Protein AF-A0A4Z2DEA5-F1 (afdb_monomer)

Organism: Schistosoma japonicum (NCBI:txid6182)

Radius of gyration: 28.18 Å; Cα contacts (8 Å, |Δi|>4): 706; chains: 1; bounding box: 66×76×82 Å

Foldseek 3Di:
DEAWEDDFQFFIDDPVDTATFFAAPLVVVVVCVVCCVPQDDWDWDADPVCQQPAWTWIDRPQQQWIFTAHSQQNTTQKIKRQALANYWYDYPNHTCGDPVHFNFQVSCCVRVNDDDDWDADPDPQWIWDWAAQKIFIWHFDDPDDDPDDPDDDPVRGRIGGNMMMGAHGRDPVPGDGDPDRDLVNQPQAKAFPEKEFDDDPNHTAKIKTWIKHWDDCPDPVDRTDIDTDIDMDGFFAAPVNVCVGHNAAPDKAWPQDDPCLVVDDPVVNVPDDPFTWMWRHHQRQQWIFIADRPSRTTDDIDHHQLGPPDPCRSSHRHHQYKYWDQDDPPPPDDPPDPDDDDDDDDDDPPDPRQIWICGVPDGDRD

Mean predicted aligned error: 11.07 Å

Solvent-accessible surface area (backbone atoms only — not comparable to full-atom values): 21065 Å² total; per-residue (Å²): 101,53,68,32,35,53,40,64,51,41,36,40,37,45,99,90,51,69,52,44,51,20,38,44,53,54,59,53,52,54,50,49,65,75,34,50,91,78,56,56,69,79,46,78,47,72,42,93,90,40,52,70,82,41,54,34,31,43,32,30,73,65,37,20,36,35,40,33,18,39,42,80,81,38,19,26,27,36,40,35,33,68,33,56,90,30,29,30,37,24,47,95,89,41,74,47,26,40,101,88,37,72,39,22,44,51,49,49,37,69,73,75,42,89,68,65,76,79,38,80,40,98,49,93,78,33,31,31,43,56,44,69,9,34,37,36,35,25,33,73,58,82,82,74,89,71,97,69,75,99,71,87,76,69,77,47,70,44,22,32,49,48,32,38,38,35,26,33,43,67,46,82,90,61,47,39,61,53,89,60,73,44,77,88,72,40,82,89,42,59,34,50,74,36,31,42,45,42,67,54,97,94,39,78,62,38,38,38,40,36,33,37,35,53,49,78,72,85,44,96,91,50,85,52,55,77,48,75,52,77,39,72,51,43,78,60,38,39,58,66,55,49,37,72,62,73,44,81,57,76,41,78,46,68,50,86,69,64,82,68,58,81,74,52,60,72,77,66,65,75,72,59,77,96,63,47,39,33,32,39,32,30,35,58,42,8,36,36,40,31,27,39,54,85,81,41,19,30,73,44,80,45,78,35,69,44,46,87,91,46,93,60,40,72,65,34,35,57,36,51,39,32,37,72,43,86,68,78,83,75,92,74,74,85,75,80,79,78,90,78,85,90,81,94,76,91,77,86,84,86,70,84,82,72,74,38,30,44,29,82,87,50,69,52,84,126

Sequence (366 aa):
MLDVEVVPELGIRHKLWEFVLGMPIQQMIDILRKQDHTIKNVDFWYSDKEPFSMNLVLVLPGDGVKFHFDPFLQRLRIIEIFDLSSITLRYWSQYFNSPSILPTMQEVLRIFGSTKPLAPAESDGDYQLTYRGITFILRRFATAISGGSRESIDTKSDLLATRLFIYLGSNLTEAKVPVELPSACYLQNVFLERLEVNRLSNATTNLIFHLVAQDLNLNPTREPEIRRFTRFLTFGDSVQDVLSALGSPSRVFYKTEDKMKIHLPQSHRLVQPRKSDYFFNYFSLGLDILFDAQTHEVMKFVLHTNQPGEYTFNTYYRCLFEIPIPIVKSSKENTHVNVETDGTASVTDNSPNETKYLVTPFSKVS

Secondary structure (DSSP, 8-state):
--EEEEETTTEEE-SS-EEETT-BHHHHHHHHHHTTTTS---EEE--SSSTTTSPEEEEEGGGTEEEEEPTTT-BEEEEEE--GGG-EEEETTEEEEBTTB--BHHHHHHHH---SPPEEPSSTTEEEEEETTEEEEEEE---------SS---TTTSEEEEEEEEEBSSSSTT-B--SSPPGGGTTT--EEEEEEEEEETTEEEEEEEEEEEE-----TTSPPPEEEEEEEE-TT-BHHHHHHHH-S-SEEEE----TTGGGS-HHHHSSS-S---EEEEEGGGTEEEEE-TTT-BEEEEEE----TTSTTTTTS----EEEEE------------------------------EEEESS-EE--

Nearest PDB structures (foldseek):
  1d2h-assembly1_C  TM=7.395E-01  e=1.045E+00  Rattus norvegicus
  1nbh-assembly1_B  TM=7.462E-01  e=1.542E+00  Rattus norvegicus
  1d2g-assembly1_A  TM=7.553E-01  e=2.275E+00  Rattus norvegicus
  1kia-assembly1_D  TM=6.617E-01  e=1.723E+00  Rattus norvegicus
  6yfo-assembly1_AA  TM=2.015E-01  e=6.915E+00  Leviviridae sp.

pLDDT: mean 82.65, std 19.2, range [27.91, 98.38]

InterPro domains:
  IPR005373 Phagosome assembly factor 1 [PF03676] (16-336)
  IPR039156 PHAF1/Protein broad-minded [PTHR13465] (1-342)

Structure (mmCIF, N/CA/C/O backbone):
data_AF-A0A4Z2DEA5-F1
#
_entry.id   AF-A0A4Z2DEA5-F1
#
loop_
_atom_site.group_PDB
_atom_site.id
_atom_site.type_symbol
_atom_site.label_atom_id
_atom_site.label_alt_id
_atom_site.label_comp_id
_atom_site.label_asym_id
_atom_site.label_entity_id
_atom_site.label_seq_id
_atom_site.pdbx_PDB_ins_code
_atom_site.Cartn_x
_atom_site.Cartn_y
_atom_site.Cartn_z
_atom_site.occupancy
_atom_site.B_iso_or_equiv
_atom_site.auth_seq_id
_atom_site.auth_comp_id
_atom_site.auth_asym_id
_atom_site.auth_atom_id
_atom_site.pdbx_PDB_model_num
ATOM 1 N N . MET A 1 1 ? 13.258 -15.682 -12.998 1.00 81.81 1 MET A N 1
ATOM 2 C CA . MET A 1 1 ? 13.017 -14.737 -14.095 1.00 81.81 1 MET A CA 1
ATOM 3 C C . MET A 1 1 ? 11.534 -14.679 -14.374 1.00 81.81 1 MET A C 1
ATOM 5 O O . MET A 1 1 ? 10.984 -15.526 -15.075 1.00 81.81 1 MET A O 1
ATOM 9 N N . LEU A 1 2 ? 10.898 -13.689 -13.769 1.00 92.19 2 LEU A N 1
ATOM 10 C CA . LEU A 1 2 ? 9.519 -13.314 -14.036 1.00 92.19 2 LEU A CA 1
ATOM 11 C C . LEU A 1 2 ? 9.334 -12.827 -15.484 1.00 92.19 2 LEU A C 1
ATOM 13 O O . LEU A 1 2 ? 10.228 -12.205 -16.053 1.00 92.19 2 LEU A O 1
ATOM 17 N N . ASP A 1 3 ? 8.160 -13.097 -16.060 1.00 94.62 3 ASP A N 1
ATOM 18 C CA . ASP A 1 3 ? 7.699 -12.540 -17.342 1.00 94.62 3 ASP A CA 1
ATOM 19 C C . ASP A 1 3 ? 6.476 -11.662 -17.077 1.00 94.62 3 ASP A C 1
ATOM 21 O O . ASP A 1 3 ? 5.390 -12.168 -16.785 1.00 94.62 3 ASP A O 1
ATOM 25 N N . VAL A 1 4 ? 6.657 -10.342 -17.121 1.00 96.19 4 VAL A N 1
ATOM 26 C CA . VAL A 1 4 ? 5.620 -9.381 -16.733 1.00 96.19 4 VAL A CA 1
ATOM 27 C C . VAL A 1 4 ? 5.372 -8.333 -17.805 1.00 96.19 4 VAL A C 1
ATOM 29 O O . VAL A 1 4 ? 6.264 -7.884 -18.523 1.00 96.19 4 VAL A 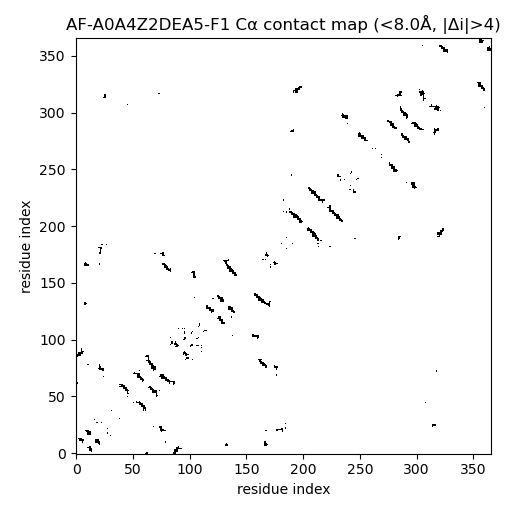O 1
ATOM 32 N N . GLU A 1 5 ? 4.121 -7.901 -17.885 1.00 97.00 5 GLU A N 1
ATOM 33 C CA . GLU A 1 5 ? 3.724 -6.739 -18.661 1.00 97.00 5 GLU A CA 1
ATOM 34 C C . GLU A 1 5 ? 3.839 -5.475 -17.842 1.00 97.00 5 GLU A C 1
ATOM 36 O O . GLU A 1 5 ? 3.294 -5.382 -16.745 1.00 97.00 5 GLU A O 1
ATOM 41 N N . VAL A 1 6 ? 4.520 -4.492 -18.408 1.00 96.94 6 VAL A N 1
ATOM 42 C CA . VAL A 1 6 ? 4.598 -3.151 -17.858 1.00 96.94 6 VAL A CA 1
ATOM 43 C C . VAL A 1 6 ? 3.410 -2.349 -18.366 1.00 96.94 6 VAL A C 1
ATOM 45 O O . VAL A 1 6 ? 3.171 -2.272 -19.570 1.00 96.94 6 VAL A O 1
ATOM 48 N N . VAL A 1 7 ? 2.686 -1.721 -17.445 1.00 96.00 7 VAL A N 1
ATOM 49 C CA . VAL A 1 7 ? 1.597 -0.794 -17.752 1.00 96.00 7 VAL A CA 1
ATOM 50 C C . VAL A 1 7 ? 1.947 0.558 -17.118 1.00 96.00 7 VAL A C 1
ATOM 52 O O . VAL A 1 7 ? 1.830 0.697 -15.897 1.00 96.00 7 VAL A O 1
ATOM 55 N N . PRO A 1 8 ? 2.415 1.548 -17.905 1.00 95.06 8 PRO A N 1
ATOM 56 C CA . PRO A 1 8 ? 2.744 2.882 -17.403 1.00 95.06 8 PRO A CA 1
ATOM 57 C C . PRO A 1 8 ? 1.583 3.500 -16.616 1.00 95.06 8 PRO A C 1
ATOM 59 O O . PRO A 1 8 ? 0.422 3.265 -16.943 1.00 95.06 8 PRO A O 1
ATOM 62 N N . GLU A 1 9 ? 1.900 4.263 -15.567 1.00 94.25 9 GLU A N 1
ATOM 63 C CA . GLU A 1 9 ? 0.943 4.830 -14.593 1.00 94.25 9 GLU A CA 1
ATOM 64 C C . GLU A 1 9 ? 0.119 3.822 -13.777 1.00 94.25 9 GLU A C 1
ATOM 66 O O . GLU A 1 9 ? -0.601 4.241 -12.871 1.00 94.25 9 GLU A O 1
ATOM 71 N N . LEU A 1 10 ? 0.245 2.515 -14.031 1.00 94.38 10 LEU A N 1
ATOM 72 C CA . LEU A 1 10 ? -0.552 1.500 -13.348 1.00 94.38 10 LEU A CA 1
ATOM 73 C C . LEU A 1 10 ? 0.283 0.481 -12.579 1.00 94.38 10 LEU A C 1
ATOM 75 O O . LEU A 1 10 ? -0.023 0.243 -11.420 1.00 94.38 10 LEU A O 1
ATOM 79 N N . GLY A 1 11 ? 1.310 -0.131 -13.172 1.00 95.88 11 GLY A N 1
ATOM 80 C CA . GLY A 1 11 ? 2.143 -1.127 -12.489 1.00 95.88 11 GLY A CA 1
ATOM 81 C C . GLY A 1 11 ? 2.639 -2.254 -13.394 1.00 95.88 11 GLY A C 1
ATOM 82 O O . GLY A 1 11 ? 2.898 -2.037 -14.579 1.00 95.88 11 GLY A O 1
ATOM 83 N N . ILE A 1 12 ? 2.782 -3.458 -12.831 1.00 96.56 12 ILE A N 1
ATOM 84 C CA . ILE A 1 12 ? 3.192 -4.664 -13.564 1.00 96.56 12 ILE A CA 1
ATOM 85 C C . ILE A 1 12 ? 2.153 -5.781 -13.453 1.00 96.56 12 ILE A C 1
ATOM 87 O O . ILE A 1 12 ? 1.552 -5.993 -12.400 1.00 96.56 12 ILE A O 1
ATOM 91 N N . ARG A 1 13 ? 1.956 -6.518 -14.546 1.00 95.56 13 ARG A N 1
ATOM 92 C CA . ARG A 1 13 ? 0.961 -7.588 -14.654 1.00 95.56 13 ARG A CA 1
ATOM 93 C C . ARG A 1 13 ? 1.593 -8.903 -15.071 1.00 95.56 13 ARG A C 1
ATOM 95 O O . ARG A 1 13 ? 2.244 -8.999 -16.109 1.00 95.56 13 ARG A O 1
ATOM 102 N N . HIS A 1 14 ? 1.332 -9.936 -14.290 1.00 93.25 14 HIS A N 1
ATOM 103 C CA . HIS A 1 14 ? 1.574 -11.326 -14.638 1.00 93.25 14 HIS A CA 1
ATOM 104 C C . HIS A 1 14 ? 0.242 -12.000 -15.016 1.00 93.25 14 HIS A C 1
ATOM 106 O O . HIS A 1 14 ? -0.838 -11.453 -14.806 1.00 93.25 14 HIS A O 1
ATOM 112 N N . LYS A 1 15 ? 0.289 -13.219 -15.565 1.00 88.88 15 LYS A N 1
ATOM 113 C CA . LYS A 1 15 ? -0.923 -13.974 -15.942 1.00 88.88 15 LYS A CA 1
ATOM 114 C C . LYS A 1 15 ? -1.827 -14.318 -14.751 1.00 88.88 15 LYS A C 1
ATOM 116 O O . LYS A 1 15 ? -3.018 -14.526 -14.939 1.00 88.88 15 LYS A O 1
ATOM 121 N N . LEU A 1 16 ? -1.248 -14.432 -13.554 1.00 90.56 16 LEU A N 1
ATOM 122 C CA . LEU A 1 16 ? -1.932 -14.902 -12.339 1.00 90.56 16 LEU A CA 1
ATOM 123 C C . LEU A 1 16 ? -2.159 -13.806 -11.294 1.00 90.56 16 LEU A C 1
ATOM 125 O O . LEU A 1 16 ? -2.959 -13.987 -10.382 1.00 90.56 16 LEU A O 1
ATOM 129 N N . TRP A 1 17 ? -1.421 -12.706 -11.385 1.00 93.31 17 TRP A N 1
ATOM 130 C CA . TRP A 1 17 ? -1.405 -11.652 -10.379 1.00 93.31 17 TRP A CA 1
ATOM 131 C C . TRP A 1 17 ? -0.971 -10.337 -11.014 1.00 93.31 17 TRP A C 1
ATOM 133 O O . TRP A 1 17 ? -0.338 -10.317 -12.068 1.00 93.31 17 TRP A O 1
ATOM 143 N N . GLU A 1 18 ? -1.269 -9.232 -10.350 1.00 95.00 18 GLU A N 1
ATOM 144 C CA . GLU A 1 18 ? -0.771 -7.915 -10.724 1.00 95.00 18 GLU A CA 1
ATOM 145 C C . GLU A 1 18 ? -0.275 -7.171 -9.490 1.00 95.00 18 GLU A C 1
ATOM 147 O O . GLU A 1 18 ? -0.772 -7.376 -8.384 1.00 95.00 18 GLU A O 1
ATOM 152 N N . PHE A 1 19 ? 0.711 -6.306 -9.692 1.00 96.81 19 PHE A N 1
ATOM 153 C CA . PHE A 1 19 ? 1.179 -5.358 -8.696 1.00 96.81 19 PHE A CA 1
ATOM 154 C C . PHE A 1 19 ? 0.961 -3.960 -9.244 1.00 96.81 19 PHE A C 1
ATOM 156 O O . PHE A 1 19 ? 1.662 -3.520 -10.158 1.00 96.81 19 PHE A O 1
ATOM 163 N N . VAL A 1 20 ? -0.040 -3.283 -8.691 1.00 97.00 20 VAL A N 1
ATOM 164 C CA . VAL A 1 20 ? -0.478 -1.966 -9.148 1.00 97.00 20 VAL A CA 1
ATOM 165 C C . VAL A 1 20 ? -0.073 -0.878 -8.164 1.00 97.00 20 VAL A C 1
ATOM 167 O O . VAL A 1 20 ? -0.041 -1.084 -6.950 1.00 97.00 20 VAL A O 1
ATOM 170 N N . LEU A 1 21 ? 0.244 0.300 -8.686 1.00 97.44 21 LEU A N 1
ATOM 171 C CA . LEU A 1 21 ? 0.489 1.499 -7.901 1.00 97.44 21 LEU A CA 1
ATOM 172 C C . LEU A 1 21 ? -0.728 1.779 -7.015 1.00 97.44 21 LEU A C 1
ATOM 174 O O . LEU A 1 21 ? -1.870 1.588 -7.422 1.00 97.44 21 LEU A O 1
ATOM 178 N N . GLY A 1 22 ? -0.484 2.208 -5.781 1.00 96.56 22 GLY A N 1
ATOM 179 C CA . GLY A 1 22 ? -1.513 2.382 -4.758 1.00 96.56 22 GLY A CA 1
ATOM 180 C C . GLY A 1 22 ? -1.874 1.101 -3.998 1.00 96.56 22 GLY A C 1
ATOM 181 O O . GLY A 1 22 ? -2.549 1.200 -2.973 1.00 96.56 22 GLY A O 1
ATOM 182 N N . MET A 1 23 ? -1.407 -0.080 -4.429 1.00 96.62 23 MET A N 1
ATOM 183 C CA . MET A 1 23 ? -1.649 -1.335 -3.711 1.00 96.62 23 MET A CA 1
ATOM 184 C C . MET A 1 23 ? -1.067 -1.273 -2.287 1.00 96.62 23 MET A C 1
ATOM 186 O O . MET A 1 23 ? 0.102 -0.909 -2.123 1.00 96.62 23 MET A O 1
ATOM 190 N N . PRO A 1 24 ? -1.834 -1.645 -1.249 1.00 95.81 24 PRO A N 1
ATOM 191 C CA . PRO A 1 24 ? -1.331 -1.745 0.116 1.00 95.81 24 PRO A CA 1
ATOM 192 C C . PRO A 1 24 ? -0.262 -2.833 0.245 1.00 95.81 24 PRO A C 1
ATOM 194 O O . PRO A 1 24 ? -0.410 -3.921 -0.318 1.00 95.81 24 PRO A O 1
ATOM 197 N N . ILE A 1 25 ? 0.776 -2.579 1.048 1.00 95.62 25 ILE A N 1
ATOM 198 C CA . ILE A 1 25 ? 1.875 -3.537 1.260 1.00 95.62 25 ILE A CA 1
ATOM 199 C C . ILE A 1 25 ? 1.380 -4.911 1.722 1.00 95.62 25 ILE A C 1
ATOM 201 O O . ILE A 1 25 ? 1.892 -5.935 1.272 1.00 95.62 25 ILE A O 1
ATOM 205 N N . GLN A 1 26 ? 0.324 -4.937 2.539 1.00 93.88 26 GLN A N 1
ATOM 206 C CA . GLN A 1 26 ? -0.256 -6.176 3.041 1.00 93.88 26 GLN A CA 1
ATOM 207 C C . GLN A 1 26 ? -0.775 -7.079 1.927 1.00 93.88 26 GLN A C 1
ATOM 209 O O . GLN A 1 26 ? -0.475 -8.272 1.911 1.00 93.88 26 GLN A O 1
ATOM 214 N N . GLN A 1 27 ? -1.467 -6.508 0.939 1.00 94.81 27 GLN A N 1
ATOM 215 C CA . GLN A 1 27 ? -1.971 -7.287 -0.191 1.00 94.81 27 GLN A CA 1
ATOM 216 C C . GLN A 1 27 ? -0.838 -7.802 -1.068 1.00 94.81 27 GLN A C 1
ATOM 218 O O . GLN A 1 27 ? -0.880 -8.954 -1.495 1.00 94.81 27 GLN A O 1
ATOM 223 N N . MET A 1 28 ? 0.193 -6.982 -1.300 1.00 95.75 28 MET A N 1
ATOM 224 C CA . MET A 1 28 ? 1.365 -7.433 -2.045 1.00 95.75 28 MET A CA 1
ATOM 225 C C . MET A 1 28 ? 2.032 -8.612 -1.334 1.00 95.75 28 MET A C 1
ATOM 227 O O . MET A 1 28 ? 2.304 -9.622 -1.976 1.00 95.75 28 MET A O 1
ATOM 231 N N . ILE A 1 29 ? 2.250 -8.531 -0.017 1.00 95.12 29 ILE A N 1
ATOM 232 C CA . ILE A 1 29 ? 2.852 -9.632 0.746 1.00 95.12 29 ILE A CA 1
ATOM 233 C C . ILE A 1 29 ? 1.972 -10.887 0.687 1.00 95.12 29 ILE A C 1
ATOM 235 O O . ILE A 1 29 ? 2.497 -11.988 0.535 1.00 95.12 29 ILE A O 1
ATOM 239 N N . ASP A 1 30 ? 0.649 -10.751 0.752 1.00 93.56 30 ASP A N 1
ATOM 240 C CA . ASP A 1 30 ? -0.258 -11.896 0.635 1.00 93.56 30 ASP A CA 1
ATOM 241 C C . ASP A 1 30 ? -0.232 -12.536 -0.761 1.00 93.56 30 ASP A C 1
ATOM 243 O O . ASP A 1 30 ? -0.302 -13.762 -0.873 1.00 93.56 30 ASP A O 1
ATOM 247 N N . ILE A 1 31 ? -0.079 -11.743 -1.826 1.00 94.56 31 ILE A N 1
ATOM 248 C CA . ILE A 1 31 ? 0.154 -12.261 -3.182 1.00 94.56 31 ILE A CA 1
ATOM 249 C C . ILE A 1 31 ? 1.508 -12.976 -3.246 1.00 94.56 31 ILE A C 1
ATOM 251 O O . ILE A 1 31 ? 1.565 -14.107 -3.721 1.00 94.56 31 ILE A O 1
ATOM 255 N N . LEU A 1 32 ? 2.580 -12.371 -2.724 1.00 94.56 32 LEU A N 1
ATOM 256 C CA . LEU A 1 32 ? 3.920 -12.970 -2.708 1.00 94.56 32 LEU A CA 1
ATOM 257 C C . LEU A 1 32 ? 3.931 -14.311 -1.958 1.00 94.56 32 LEU A C 1
ATOM 259 O O . LEU A 1 32 ? 4.474 -15.286 -2.466 1.00 94.56 32 LEU A O 1
ATOM 263 N N . ARG A 1 33 ? 3.254 -14.399 -0.803 1.00 93.69 33 ARG A N 1
ATOM 264 C CA . ARG A 1 33 ? 3.089 -15.649 -0.036 1.00 93.69 33 ARG A CA 1
ATOM 265 C C . ARG A 1 33 ? 2.378 -16.740 -0.833 1.00 93.69 33 ARG A C 1
ATOM 267 O O . ARG A 1 33 ? 2.740 -17.902 -0.722 1.00 93.69 33 ARG A O 1
ATOM 274 N N . LYS A 1 34 ? 1.374 -16.379 -1.636 1.00 93.56 34 LYS A N 1
ATOM 275 C CA . LYS A 1 34 ? 0.655 -17.324 -2.510 1.00 93.56 34 LYS A CA 1
ATOM 276 C C . LYS A 1 34 ? 1.465 -17.746 -3.737 1.00 93.56 34 LYS A C 1
ATOM 278 O O . LYS A 1 34 ? 1.019 -18.630 -4.461 1.00 93.56 34 LYS A O 1
ATOM 283 N N . GLN A 1 35 ? 2.575 -17.073 -4.035 1.00 92.19 35 GLN A N 1
ATOM 284 C CA . GLN A 1 35 ? 3.417 -17.306 -5.214 1.00 92.19 35 GLN A CA 1
ATOM 285 C C . GLN A 1 35 ? 4.841 -17.735 -4.822 1.00 92.19 35 GLN A C 1
ATOM 287 O O . GLN A 1 35 ? 5.769 -17.586 -5.617 1.00 92.19 35 GLN A O 1
ATOM 292 N N . ASP A 1 36 ? 5.012 -18.297 -3.624 1.00 89.31 36 ASP A N 1
ATOM 293 C CA . ASP A 1 36 ? 6.286 -18.741 -3.039 1.00 89.31 36 ASP A CA 1
ATOM 294 C C . ASP A 1 36 ? 7.041 -19.786 -3.889 1.00 89.31 36 ASP A C 1
ATOM 296 O O . ASP A 1 36 ? 8.266 -19.906 -3.825 1.00 89.31 36 ASP A O 1
ATOM 300 N N . HIS A 1 37 ? 6.328 -20.533 -4.734 1.00 87.38 37 HIS A N 1
ATOM 301 C CA . HIS A 1 37 ? 6.925 -21.470 -5.686 1.00 87.38 37 HIS A CA 1
ATOM 302 C C . HIS A 1 37 ? 7.693 -20.761 -6.814 1.00 87.38 37 HIS A C 1
ATOM 304 O O . HIS A 1 37 ? 8.707 -21.279 -7.293 1.00 87.38 37 HIS A O 1
ATOM 310 N N . THR A 1 38 ? 7.203 -19.595 -7.249 1.00 87.69 38 THR A N 1
ATOM 311 C CA . THR A 1 38 ? 7.731 -18.832 -8.390 1.00 87.69 38 THR A CA 1
ATOM 312 C C . THR A 1 38 ? 8.659 -17.715 -7.935 1.00 87.69 38 THR A C 1
ATOM 314 O O . THR A 1 38 ? 9.746 -17.570 -8.489 1.00 87.69 38 THR A O 1
ATOM 317 N N . ILE A 1 39 ? 8.246 -16.948 -6.925 1.00 89.19 39 ILE A N 1
ATOM 318 C CA . ILE A 1 39 ? 8.989 -15.806 -6.397 1.00 89.19 39 ILE A CA 1
ATOM 319 C C . ILE A 1 39 ? 9.725 -16.261 -5.141 1.00 89.19 39 ILE A C 1
ATOM 321 O O . ILE A 1 39 ? 9.110 -16.607 -4.134 1.00 89.19 39 ILE A O 1
ATOM 325 N N . LYS A 1 40 ? 11.056 -16.265 -5.211 1.00 87.94 40 LYS A N 1
ATOM 326 C CA . LYS A 1 40 ? 11.935 -16.703 -4.121 1.00 87.94 40 LYS A CA 1
ATOM 327 C C . LYS A 1 40 ? 12.811 -15.553 -3.655 1.00 87.94 40 LYS A C 1
ATOM 329 O O . LYS A 1 40 ? 13.133 -14.676 -4.448 1.00 87.94 40 LYS A O 1
ATOM 334 N N . ASN A 1 41 ? 13.252 -15.634 -2.399 1.00 90.31 41 ASN A N 1
ATOM 335 C CA . ASN A 1 41 ? 14.115 -14.647 -1.747 1.00 90.31 41 ASN A CA 1
ATOM 336 C C . ASN A 1 41 ? 13.488 -13.247 -1.788 1.00 90.31 41 ASN A C 1
ATOM 338 O O . ASN A 1 41 ? 13.796 -12.443 -2.656 1.00 90.31 41 ASN A O 1
ATOM 342 N N . VAL A 1 42 ? 12.571 -12.977 -0.862 1.00 95.00 42 VAL A N 1
ATOM 343 C CA . VAL A 1 42 ? 11.959 -11.654 -0.716 1.00 95.00 42 VAL A CA 1
ATOM 344 C C . VAL A 1 42 ? 12.633 -10.950 0.451 1.00 95.00 42 VAL A C 1
ATOM 346 O O . VAL A 1 42 ? 12.523 -11.420 1.584 1.00 95.00 42 VAL A O 1
ATOM 349 N N . ASP A 1 43 ? 13.281 -9.822 0.181 1.00 95.94 43 ASP A N 1
ATOM 350 C CA . ASP A 1 43 ? 13.830 -8.969 1.232 1.00 95.94 43 ASP A CA 1
ATOM 351 C C . ASP A 1 43 ? 12.874 -7.812 1.519 1.00 95.94 43 ASP A C 1
ATOM 353 O O . ASP A 1 43 ? 12.189 -7.299 0.630 1.00 95.94 43 ASP A O 1
ATOM 357 N N . PHE A 1 44 ? 12.849 -7.369 2.772 1.00 95.75 44 PHE A N 1
ATOM 358 C CA . PHE A 1 44 ? 12.098 -6.195 3.191 1.00 95.75 44 PHE A CA 1
ATOM 359 C C . PHE A 1 44 ? 13.033 -5.216 3.893 1.00 95.75 44 PHE A C 1
ATOM 361 O O . PHE A 1 44 ? 13.627 -5.541 4.920 1.00 95.75 44 PHE A O 1
ATOM 368 N N . TRP A 1 45 ? 13.185 -4.027 3.319 1.00 95.44 45 TRP A N 1
ATOM 369 C CA . TRP A 1 45 ? 14.054 -2.975 3.830 1.00 95.44 45 TRP A CA 1
ATOM 370 C C . TRP A 1 45 ? 13.215 -1.835 4.398 1.00 95.44 45 TRP A C 1
ATOM 372 O O . TRP A 1 45 ? 12.289 -1.337 3.755 1.00 95.44 45 TRP A O 1
ATOM 382 N N . TYR A 1 46 ? 13.570 -1.403 5.601 1.00 94.06 46 TYR A N 1
ATOM 383 C CA . TYR A 1 46 ? 12.976 -0.260 6.281 1.00 94.06 46 TYR A CA 1
ATOM 384 C C . TYR A 1 46 ? 14.028 0.394 7.188 1.00 94.06 46 TYR A C 1
ATOM 386 O O . TYR A 1 46 ? 15.056 -0.212 7.493 1.00 94.06 46 TYR A O 1
ATOM 394 N N . SER A 1 47 ? 13.802 1.648 7.586 1.00 91.69 47 SER A N 1
ATOM 395 C CA . SER A 1 47 ? 14.708 2.383 8.474 1.00 91.69 47 SER A CA 1
ATOM 396 C C . SER A 1 47 ? 14.117 2.480 9.876 1.00 91.69 47 SER A C 1
ATOM 398 O O . SER A 1 47 ? 13.112 3.158 10.065 1.00 91.69 47 SER A O 1
ATOM 400 N N . ASP A 1 48 ? 14.773 1.877 10.870 1.00 87.19 48 ASP A N 1
ATOM 401 C CA . ASP A 1 48 ? 14.412 2.060 12.287 1.00 87.19 48 ASP A CA 1
ATOM 402 C C . ASP A 1 48 ? 14.655 3.501 12.768 1.00 87.19 48 ASP A C 1
ATOM 404 O O . ASP A 1 48 ? 14.001 3.982 13.691 1.00 87.19 48 ASP A O 1
ATOM 408 N N . LYS A 1 49 ? 15.619 4.200 12.153 1.00 88.56 49 LYS A N 1
ATOM 409 C CA . LYS A 1 49 ? 16.005 5.568 12.536 1.00 88.56 49 LYS A CA 1
ATOM 410 C C . LYS A 1 49 ? 15.075 6.622 11.945 1.00 88.56 49 LYS A C 1
ATOM 412 O O . LYS A 1 49 ? 14.803 7.628 12.589 1.00 88.56 49 LYS A O 1
ATOM 417 N N . GLU A 1 50 ? 14.607 6.391 10.722 1.00 86.12 50 GLU A N 1
ATOM 418 C CA . GLU A 1 50 ? 13.784 7.332 9.956 1.00 86.12 50 GLU A CA 1
ATOM 419 C C . GLU A 1 50 ? 12.577 6.624 9.309 1.00 86.12 50 GLU A C 1
ATOM 421 O O . GLU A 1 50 ? 12.443 6.621 8.081 1.00 86.12 50 GLU A O 1
ATOM 426 N N . PRO A 1 51 ? 11.679 6.023 10.114 1.00 82.75 51 PRO A N 1
ATOM 427 C CA . PRO A 1 51 ? 10.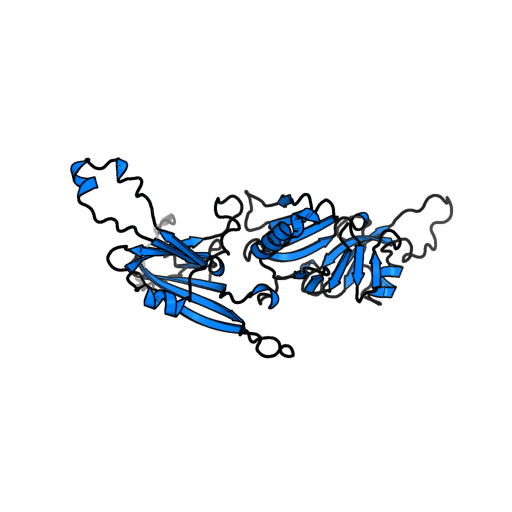610 5.142 9.626 1.00 82.75 51 PRO A CA 1
ATOM 428 C C . PRO A 1 51 ? 9.554 5.850 8.768 1.00 82.75 51 PRO A C 1
ATOM 430 O O . PRO A 1 51 ? 8.823 5.196 8.030 1.00 82.75 51 PRO A O 1
ATOM 433 N N . PHE A 1 52 ? 9.466 7.182 8.858 1.00 82.12 52 PHE A N 1
ATOM 434 C CA . PHE A 1 52 ? 8.484 7.995 8.130 1.00 82.12 52 PHE A CA 1
ATOM 435 C C . PHE A 1 52 ? 9.084 8.846 7.009 1.00 82.12 52 PHE A C 1
ATOM 437 O O . PHE A 1 52 ? 8.332 9.375 6.195 1.00 82.12 52 PHE A O 1
ATOM 444 N N . SER A 1 53 ? 10.411 8.977 6.961 1.00 86.56 53 SER A N 1
ATOM 445 C CA . SER A 1 53 ? 11.107 9.725 5.907 1.00 86.56 53 SER A CA 1
ATOM 446 C C . SER A 1 53 ? 11.561 8.802 4.780 1.00 86.56 53 SER A C 1
ATOM 448 O O . SER A 1 53 ? 11.564 9.195 3.615 1.00 86.56 53 SER A O 1
ATOM 450 N N . MET A 1 54 ? 11.941 7.569 5.124 1.00 88.62 54 MET A N 1
ATOM 451 C CA . MET A 1 54 ? 12.459 6.587 4.178 1.00 88.62 54 MET A CA 1
ATOM 452 C C . MET A 1 54 ? 11.349 5.642 3.729 1.00 88.62 54 MET A C 1
ATOM 454 O O . MET A 1 54 ? 10.604 5.125 4.556 1.00 88.62 54 MET A O 1
ATOM 458 N N . ASN A 1 55 ? 11.264 5.386 2.422 1.00 92.69 55 ASN A N 1
ATOM 459 C CA . ASN A 1 55 ? 10.306 4.431 1.864 1.00 92.69 55 ASN A CA 1
ATOM 460 C C . ASN A 1 55 ? 10.495 3.032 2.468 1.00 92.69 55 ASN A C 1
ATOM 462 O O . ASN A 1 55 ? 11.618 2.606 2.744 1.00 92.69 55 ASN A O 1
ATOM 466 N N . LEU A 1 56 ? 9.395 2.288 2.580 1.00 95.50 56 LEU A N 1
ATOM 467 C CA . LEU A 1 56 ? 9.456 0.851 2.838 1.00 95.50 56 LEU A CA 1
ATOM 468 C C . LEU A 1 56 ? 9.705 0.152 1.502 1.00 95.50 56 LEU A C 1
ATOM 470 O O . LEU A 1 56 ? 9.007 0.442 0.530 1.00 95.50 56 LEU A O 1
ATOM 474 N N . VAL A 1 57 ? 10.680 -0.749 1.420 1.00 97.62 57 VAL A N 1
ATOM 475 C CA . VAL A 1 57 ? 11.064 -1.361 0.140 1.00 97.62 57 VAL A CA 1
ATOM 476 C C . VAL A 1 57 ? 10.960 -2.876 0.224 1.00 97.62 57 VAL A C 1
ATOM 478 O O . VAL A 1 57 ? 11.647 -3.504 1.023 1.00 97.62 57 VAL A O 1
ATOM 481 N N . LEU A 1 58 ? 10.121 -3.472 -0.623 1.00 97.44 58 LEU A N 1
ATOM 482 C CA . LEU A 1 58 ? 10.147 -4.914 -0.882 1.00 97.44 58 LEU A CA 1
ATOM 483 C C . LEU A 1 58 ? 11.060 -5.181 -2.075 1.00 97.44 58 LEU A C 1
ATOM 485 O O . LEU A 1 58 ? 10.890 -4.574 -3.131 1.00 97.44 58 LEU A O 1
ATOM 489 N N . VAL A 1 59 ? 12.023 -6.082 -1.917 1.00 97.69 59 VAL A N 1
ATOM 490 C CA . VAL A 1 59 ? 13.011 -6.408 -2.947 1.00 97.69 59 VAL A CA 1
ATOM 491 C C . VAL A 1 59 ? 12.853 -7.863 -3.349 1.00 97.69 59 VAL A C 1
ATOM 493 O O . VAL A 1 59 ? 12.758 -8.743 -2.498 1.00 97.69 59 VAL A O 1
ATOM 496 N N . LEU A 1 60 ? 12.853 -8.101 -4.657 1.00 96.50 60 LEU A N 1
ATOM 497 C CA . LEU A 1 60 ? 12.932 -9.414 -5.285 1.00 96.50 60 LEU A CA 1
ATOM 498 C C . LEU A 1 60 ? 14.295 -9.517 -5.986 1.00 96.50 60 LEU A C 1
ATOM 500 O O . LEU A 1 60 ? 14.384 -9.231 -7.184 1.00 96.50 60 LEU A O 1
ATOM 504 N N . PRO A 1 61 ? 15.385 -9.877 -5.278 1.00 94.56 61 PRO A N 1
ATOM 505 C CA . PRO A 1 61 ? 16.725 -9.875 -5.850 1.00 94.56 61 PRO A CA 1
ATOM 506 C C . PRO A 1 61 ? 16.866 -10.847 -7.019 1.00 94.56 61 PRO A C 1
ATOM 508 O O . PRO A 1 61 ? 17.552 -10.537 -7.985 1.00 94.56 61 PRO A O 1
ATOM 511 N N . GLY A 1 62 ? 16.179 -11.994 -6.960 1.00 93.12 62 GLY A N 1
ATOM 512 C CA . GLY A 1 62 ? 16.214 -13.013 -8.014 1.00 93.12 62 GLY A CA 1
ATOM 513 C C . GLY A 1 62 ? 15.535 -12.606 -9.324 1.00 93.12 62 GLY A C 1
ATOM 514 O O . GLY A 1 62 ? 15.760 -13.257 -10.341 1.00 93.12 62 GLY A O 1
ATOM 515 N N . ASP A 1 63 ? 14.726 -11.544 -9.302 1.00 94.38 63 ASP A N 1
ATOM 516 C CA . ASP A 1 63 ? 14.036 -11.016 -10.479 1.00 94.38 63 ASP A CA 1
ATOM 517 C C . ASP A 1 63 ? 14.392 -9.545 -10.754 1.00 94.38 63 ASP A C 1
ATOM 519 O O . ASP A 1 63 ? 13.807 -8.923 -11.631 1.00 94.38 63 ASP A O 1
ATOM 523 N N . GLY A 1 64 ? 15.344 -8.960 -10.020 1.00 95.44 64 GLY A N 1
ATOM 524 C CA . GLY A 1 64 ? 15.814 -7.600 -10.284 1.00 95.44 64 GLY A CA 1
ATOM 525 C C . GLY A 1 64 ? 14.787 -6.490 -10.023 1.00 95.44 64 GLY A C 1
ATOM 526 O O . GLY A 1 64 ? 14.898 -5.423 -10.630 1.00 95.44 64 GLY A O 1
ATOM 527 N N . VAL A 1 65 ? 13.792 -6.706 -9.148 1.00 97.19 65 VAL A N 1
ATOM 528 C CA . VAL A 1 65 ? 12.695 -5.745 -8.890 1.00 97.19 65 VAL A CA 1
ATOM 529 C C . VAL A 1 65 ? 12.686 -5.244 -7.446 1.00 97.19 65 VAL A C 1
ATOM 531 O O . VAL A 1 65 ? 12.929 -5.992 -6.502 1.00 97.19 65 VAL A O 1
ATOM 534 N N . LYS A 1 66 ? 12.360 -3.966 -7.269 1.00 98.00 66 LYS A N 1
ATOM 535 C CA . LYS A 1 66 ? 12.088 -3.284 -6.006 1.00 98.00 66 LYS A CA 1
ATOM 536 C C . LYS A 1 66 ? 10.732 -2.597 -6.070 1.00 98.00 66 LYS A C 1
ATOM 538 O O . LYS A 1 66 ? 10.392 -1.934 -7.047 1.00 98.00 66 LYS A O 1
ATOM 543 N N . PHE A 1 67 ? 9.986 -2.701 -4.987 1.00 98.31 67 PHE A N 1
ATOM 544 C CA . PHE A 1 67 ? 8.702 -2.048 -4.795 1.00 98.31 67 PHE A CA 1
ATOM 545 C C . PHE A 1 67 ? 8.843 -1.053 -3.655 1.00 98.31 67 PHE A C 1
ATOM 547 O O . PHE A 1 67 ? 9.035 -1.442 -2.505 1.00 98.31 67 PHE A O 1
ATOM 554 N N . HIS A 1 68 ? 8.772 0.232 -3.983 1.00 97.69 68 HIS A N 1
ATOM 555 C CA . HIS A 1 68 ? 8.885 1.324 -3.026 1.00 97.69 68 HIS A CA 1
ATOM 556 C C . HIS A 1 68 ? 7.496 1.732 -2.563 1.00 97.69 68 HIS A C 1
ATOM 558 O O . HIS A 1 68 ? 6.682 2.213 -3.355 1.00 97.69 68 HIS A O 1
ATOM 564 N N . PHE A 1 69 ? 7.239 1.567 -1.278 1.00 97.31 69 PHE A N 1
ATOM 565 C CA . PHE A 1 69 ? 6.009 1.964 -0.619 1.00 97.31 69 PHE A CA 1
ATOM 566 C C . PHE A 1 69 ? 6.205 3.287 0.097 1.00 97.31 69 PHE A C 1
ATOM 568 O O . PHE A 1 69 ? 7.236 3.530 0.730 1.00 97.31 69 PHE A O 1
ATOM 575 N N . ASP A 1 70 ? 5.175 4.119 0.027 1.00 94.81 70 ASP A N 1
ATOM 576 C CA . ASP A 1 70 ? 5.107 5.320 0.840 1.00 94.81 70 ASP A CA 1
ATOM 577 C C . ASP A 1 70 ? 5.108 4.944 2.332 1.00 94.81 70 ASP A C 1
ATOM 579 O O . ASP A 1 70 ? 4.327 4.079 2.738 1.00 94.81 70 ASP A O 1
ATOM 583 N N . PRO A 1 71 ? 5.966 5.551 3.164 1.00 91.12 71 PRO A N 1
ATOM 584 C CA . PRO A 1 71 ? 6.105 5.145 4.560 1.00 91.12 71 PRO A CA 1
ATOM 585 C C . PRO A 1 71 ? 4.896 5.513 5.427 1.00 91.12 71 PRO A C 1
ATOM 587 O O . PRO A 1 71 ? 4.644 4.885 6.461 1.00 91.12 71 PRO A O 1
ATOM 590 N N . PHE A 1 72 ? 4.124 6.521 5.016 1.00 88.19 72 PHE A N 1
ATOM 591 C CA . PHE A 1 72 ? 2.945 6.962 5.743 1.00 88.19 72 PHE A CA 1
ATOM 592 C C . PHE A 1 72 ? 1.720 6.130 5.354 1.00 88.19 72 PHE A C 1
ATOM 594 O O . PHE A 1 72 ? 1.142 5.464 6.209 1.00 88.19 72 PHE A O 1
ATOM 601 N N . LEU A 1 73 ? 1.362 6.112 4.069 1.00 91.81 73 LEU A N 1
ATOM 602 C CA . LEU A 1 73 ? 0.193 5.407 3.538 1.00 91.81 73 LEU A CA 1
ATOM 603 C C . LEU A 1 73 ? 0.408 3.896 3.403 1.00 91.81 73 LEU A C 1
ATOM 605 O O . LEU A 1 73 ? -0.569 3.160 3.288 1.00 91.81 73 LEU A O 1
ATOM 609 N N . GLN A 1 74 ? 1.662 3.430 3.386 1.00 94.38 74 GLN A N 1
ATOM 610 C CA . GLN A 1 74 ? 2.039 2.024 3.180 1.00 94.38 74 GLN A CA 1
ATOM 611 C C . GLN A 1 74 ? 1.458 1.430 1.892 1.00 94.38 74 GLN A C 1
ATOM 613 O O . GLN A 1 74 ? 1.077 0.258 1.818 1.00 94.38 74 GLN A O 1
ATOM 618 N N . ARG A 1 75 ? 1.399 2.270 0.856 1.00 95.94 75 ARG A N 1
ATOM 619 C CA . ARG A 1 75 ? 0.899 1.946 -0.481 1.00 95.94 75 ARG A CA 1
ATOM 620 C C . ARG A 1 75 ? 2.014 2.060 -1.506 1.00 95.94 75 ARG A C 1
ATOM 622 O O . ARG A 1 75 ? 2.901 2.905 -1.372 1.00 95.94 75 ARG A O 1
ATOM 629 N N . LEU A 1 76 ? 1.957 1.208 -2.525 1.00 97.94 76 LEU A N 1
ATOM 630 C CA . LEU A 1 76 ? 2.963 1.143 -3.576 1.00 97.94 76 LEU A CA 1
ATOM 631 C C . LEU A 1 76 ? 3.041 2.480 -4.317 1.00 97.94 76 LEU A C 1
ATOM 633 O O . LEU A 1 76 ? 2.055 2.939 -4.890 1.00 97.94 76 LEU A O 1
ATOM 637 N N . ARG A 1 77 ? 4.217 3.102 -4.308 1.00 97.00 77 ARG A N 1
ATOM 638 C CA . ARG A 1 77 ? 4.469 4.409 -4.921 1.00 97.00 77 ARG A CA 1
ATOM 639 C C . ARG A 1 77 ? 5.272 4.285 -6.212 1.00 97.00 77 ARG A C 1
ATOM 641 O O . ARG A 1 77 ? 4.960 4.966 -7.184 1.00 97.00 77 ARG A O 1
ATOM 648 N N . ILE A 1 78 ? 6.311 3.450 -6.211 1.00 97.88 78 ILE A N 1
ATOM 649 C CA . ILE A 1 78 ? 7.228 3.284 -7.348 1.00 97.88 78 ILE A CA 1
ATOM 650 C C . ILE A 1 78 ? 7.591 1.809 -7.488 1.00 97.88 78 ILE A C 1
ATOM 652 O O . ILE A 1 78 ? 7.881 1.137 -6.499 1.00 97.88 78 ILE A O 1
ATOM 656 N N . ILE A 1 79 ? 7.622 1.319 -8.723 1.00 98.38 79 ILE A N 1
ATOM 657 C CA . ILE A 1 79 ? 8.220 0.029 -9.071 1.00 98.38 79 ILE A CA 1
ATOM 658 C C . ILE A 1 79 ? 9.539 0.324 -9.773 1.00 98.38 79 ILE A C 1
ATOM 660 O O . ILE A 1 79 ? 9.555 0.997 -10.800 1.00 98.38 79 ILE A O 1
ATOM 664 N N . GLU A 1 80 ? 10.639 -0.150 -9.210 1.00 97.88 80 GLU A N 1
ATOM 665 C CA . GLU A 1 80 ? 11.979 -0.030 -9.774 1.00 97.88 80 GLU A CA 1
ATOM 666 C C . GLU A 1 80 ? 12.445 -1.412 -10.223 1.00 97.88 80 GLU A C 1
ATOM 668 O O . GLU A 1 80 ? 12.540 -2.338 -9.428 1.00 97.88 80 GLU A O 1
ATOM 673 N N . ILE A 1 81 ? 12.793 -1.550 -11.492 1.00 97.81 81 ILE A N 1
ATOM 674 C CA . ILE A 1 81 ? 13.540 -2.693 -12.004 1.00 97.81 81 ILE A CA 1
ATOM 675 C C . ILE A 1 81 ? 14.995 -2.244 -12.061 1.00 97.81 81 ILE A C 1
ATOM 677 O O . ILE A 1 81 ? 15.353 -1.374 -12.858 1.00 97.81 81 ILE A O 1
ATOM 681 N N . PHE A 1 82 ? 15.812 -2.790 -11.165 1.00 95.94 82 PHE A N 1
ATOM 682 C CA . PHE A 1 82 ? 17.214 -2.408 -11.003 1.00 95.94 82 PHE A CA 1
ATOM 683 C C . PHE A 1 82 ? 18.175 -3.332 -11.758 1.00 95.94 82 PHE A C 1
ATOM 685 O O . PHE A 1 82 ? 19.341 -2.977 -11.919 1.00 95.94 82 PHE A O 1
ATOM 692 N N . ASP A 1 83 ? 17.698 -4.499 -12.199 1.00 94.62 83 ASP A N 1
ATOM 693 C CA . ASP A 1 83 ? 18.445 -5.432 -13.037 1.00 94.62 83 ASP A CA 1
ATOM 694 C C . ASP A 1 83 ? 17.537 -6.011 -14.131 1.00 94.62 83 ASP A C 1
ATOM 696 O O . ASP A 1 83 ? 16.761 -6.939 -13.903 1.00 94.62 83 ASP A O 1
ATOM 700 N N . LEU A 1 84 ? 17.647 -5.456 -15.342 1.00 94.25 84 LEU A N 1
ATOM 701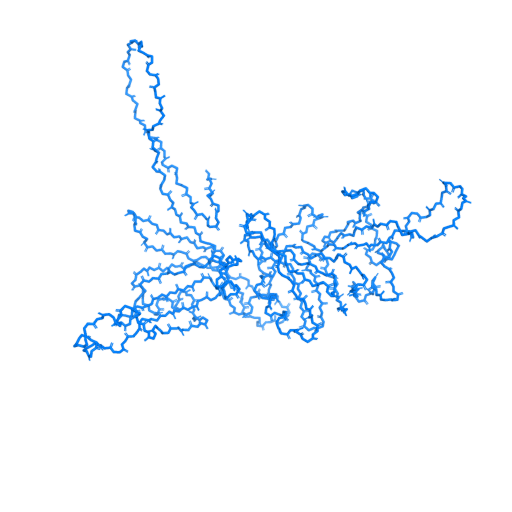 C CA . LEU A 1 84 ? 16.880 -5.915 -16.501 1.00 94.25 84 LEU A CA 1
ATOM 702 C C . LEU A 1 84 ? 17.329 -7.295 -17.009 1.00 94.25 84 LEU A C 1
ATOM 704 O O . LEU A 1 84 ? 16.572 -7.934 -17.732 1.00 94.25 84 LEU A O 1
ATOM 708 N N . SER A 1 85 ? 18.511 -7.793 -16.631 1.00 93.06 85 SER A N 1
ATOM 709 C CA . SER A 1 85 ? 18.966 -9.125 -17.060 1.00 93.06 85 SER A CA 1
ATOM 710 C C . SER A 1 85 ? 18.237 -10.270 -16.345 1.00 93.06 85 SER A C 1
ATOM 712 O O . SER A 1 85 ? 18.173 -11.385 -16.863 1.00 93.06 85 SER A O 1
ATOM 714 N N . SER A 1 86 ? 17.631 -9.978 -15.190 1.00 93.69 86 SER A N 1
ATOM 715 C CA . SER A 1 86 ? 16.955 -10.949 -14.323 1.00 93.69 86 SER A CA 1
ATOM 716 C C . SER A 1 86 ? 15.429 -10.988 -14.496 1.00 93.69 86 SER A C 1
ATOM 718 O O . SER A 1 86 ? 14.748 -11.725 -13.777 1.00 93.69 86 SER A O 1
ATOM 720 N N . ILE A 1 87 ? 14.868 -10.247 -15.461 1.00 95.25 87 ILE A N 1
ATOM 721 C CA . ILE A 1 87 ? 13.421 -10.162 -15.713 1.00 95.25 87 ILE A CA 1
ATOM 722 C C . ILE A 1 87 ? 13.102 -10.079 -17.206 1.00 95.25 87 ILE A C 1
ATOM 724 O O . ILE A 1 87 ? 13.860 -9.518 -17.984 1.00 95.25 87 ILE A O 1
ATOM 728 N N . THR A 1 88 ? 11.956 -10.609 -17.624 1.00 96.62 88 THR A N 1
ATOM 729 C CA . THR A 1 88 ? 11.406 -10.410 -18.971 1.00 96.62 88 THR A CA 1
ATOM 730 C C . THR A 1 88 ? 10.263 -9.402 -18.912 1.00 96.62 88 THR A C 1
ATOM 732 O O . THR A 1 88 ? 9.377 -9.511 -18.063 1.00 96.62 88 THR A O 1
ATOM 735 N N . LEU A 1 89 ? 10.295 -8.406 -19.802 1.00 96.94 89 LEU A N 1
ATOM 736 C CA . LEU A 1 89 ? 9.349 -7.293 -19.820 1.00 96.94 89 LEU A CA 1
ATOM 737 C C . LEU A 1 89 ? 8.696 -7.147 -21.193 1.00 96.94 89 LEU A C 1
ATOM 739 O O . LEU A 1 89 ? 9.367 -7.106 -22.233 1.00 96.94 89 LEU A O 1
ATOM 743 N N . ARG A 1 90 ? 7.373 -6.990 -21.174 1.00 96.19 90 ARG A N 1
ATOM 744 C CA . ARG A 1 90 ? 6.561 -6.695 -22.357 1.00 96.19 90 ARG A CA 1
ATOM 745 C C . ARG A 1 90 ? 5.720 -5.436 -22.166 1.00 96.19 90 ARG A C 1
ATOM 747 O O . ARG A 1 90 ? 5.306 -5.124 -21.056 1.00 96.19 90 ARG A O 1
ATOM 754 N N . TYR A 1 91 ? 5.445 -4.730 -23.254 1.00 95.94 91 TYR A N 1
ATOM 755 C CA . TYR A 1 91 ? 4.516 -3.603 -23.311 1.00 95.94 91 TYR A CA 1
ATOM 756 C C . TYR A 1 91 ? 3.569 -3.820 -24.490 1.00 95.94 91 TYR A C 1
ATOM 758 O O . TYR A 1 91 ? 4.030 -4.054 -25.607 1.00 95.94 91 TYR A O 1
ATOM 766 N N . TRP A 1 92 ? 2.254 -3.813 -24.243 1.00 90.25 92 TRP A N 1
ATOM 767 C CA . TRP A 1 92 ? 1.235 -4.110 -25.265 1.00 90.25 92 TRP A CA 1
ATOM 768 C C . TRP A 1 92 ? 1.526 -5.421 -26.016 1.00 90.25 92 TRP A C 1
ATOM 770 O O . TRP A 1 92 ? 1.494 -5.499 -27.242 1.00 90.25 92 TRP A O 1
ATOM 780 N N . SER A 1 93 ? 1.851 -6.471 -25.255 1.00 89.56 93 SER A N 1
ATOM 781 C CA . SER A 1 93 ? 2.247 -7.797 -25.770 1.00 89.56 93 SER A CA 1
ATOM 782 C C . SER A 1 93 ? 3.520 -7.851 -26.634 1.00 89.56 93 SER A C 1
ATOM 784 O O . SER A 1 93 ? 3.846 -8.920 -27.143 1.00 89.56 93 SER A O 1
ATOM 786 N N . GLN A 1 94 ? 4.276 -6.758 -26.768 1.00 94.44 94 GLN A N 1
ATOM 787 C CA . GLN A 1 94 ? 5.588 -6.756 -27.421 1.00 94.44 94 GLN A CA 1
ATOM 788 C C . GLN A 1 94 ? 6.703 -6.800 -26.379 1.00 94.44 94 GLN A C 1
ATOM 790 O O . GLN A 1 94 ? 6.736 -5.982 -25.460 1.00 94.44 94 GLN A O 1
ATOM 795 N N . TYR A 1 95 ? 7.628 -7.745 -26.526 1.00 95.25 95 TYR A N 1
ATOM 796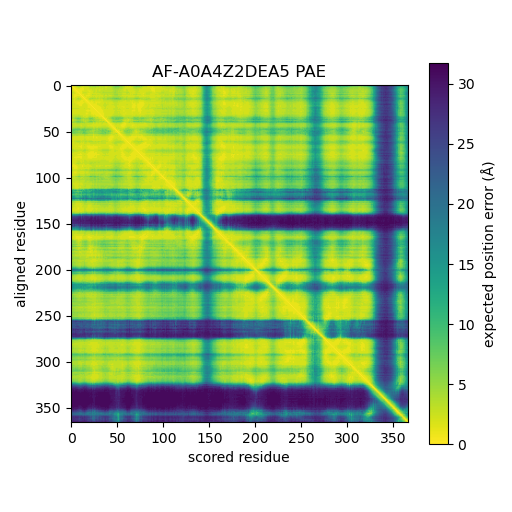 C CA . TYR A 1 95 ? 8.810 -7.824 -25.675 1.00 95.25 95 TYR A CA 1
ATOM 797 C C . TYR A 1 95 ? 9.795 -6.712 -26.037 1.00 95.25 95 TYR A C 1
ATOM 799 O O . TYR A 1 95 ? 10.170 -6.586 -27.198 1.00 95.25 95 TYR A O 1
ATOM 807 N N . PHE A 1 96 ? 10.218 -5.941 -25.035 1.00 94.69 96 PHE A N 1
ATOM 808 C CA . PHE A 1 96 ? 11.310 -4.965 -25.161 1.00 94.69 96 PHE A CA 1
ATOM 809 C C . PHE A 1 96 ? 12.545 -5.366 -24.347 1.00 94.69 96 PHE A C 1
ATOM 811 O O . PHE A 1 96 ? 13.609 -4.776 -24.500 1.00 94.69 96 PHE A O 1
ATOM 818 N N . ASN A 1 97 ? 12.396 -6.353 -23.461 1.00 95.38 97 ASN A N 1
ATOM 819 C CA . ASN A 1 97 ? 13.472 -6.915 -22.663 1.00 95.38 97 ASN A CA 1
ATOM 820 C C . ASN A 1 97 ? 13.214 -8.410 -22.455 1.00 95.38 97 ASN A C 1
ATOM 822 O O . ASN A 1 97 ? 12.193 -8.791 -21.883 1.00 95.38 97 ASN A O 1
ATOM 826 N N . SER A 1 98 ? 14.114 -9.257 -22.938 1.00 94.31 98 SER A N 1
ATOM 827 C CA . SER A 1 98 ? 14.076 -10.713 -22.756 1.00 94.31 98 SER A CA 1
ATOM 828 C C . SER A 1 98 ? 15.487 -11.285 -22.955 1.00 94.31 98 SER A C 1
ATOM 830 O O . SER A 1 98 ? 16.349 -10.578 -23.476 1.00 94.31 98 SER A O 1
ATOM 832 N N . PRO A 1 99 ? 15.752 -12.572 -22.662 1.00 91.12 99 PRO A N 1
ATOM 833 C CA . PRO A 1 99 ? 17.054 -13.184 -22.949 1.00 91.12 99 PRO A CA 1
ATOM 834 C C . PRO A 1 99 ? 17.495 -13.079 -24.417 1.00 91.12 99 PRO A C 1
ATOM 836 O O . PRO A 1 99 ? 18.677 -13.218 -24.714 1.00 91.12 99 PRO A O 1
ATOM 839 N N . SER A 1 100 ? 16.553 -12.853 -25.338 1.00 91.69 100 SER A N 1
ATOM 840 C CA . SER A 1 100 ? 16.812 -12.701 -26.774 1.00 91.69 100 SER A CA 1
ATOM 841 C C . SER A 1 100 ? 16.748 -11.252 -27.269 1.00 91.69 100 SER A C 1
ATOM 843 O O . SER A 1 100 ? 17.176 -10.987 -28.387 1.00 91.69 100 SER A O 1
ATOM 845 N N . ILE A 1 101 ? 16.202 -10.322 -26.478 1.00 91.94 101 ILE A N 1
ATOM 846 C CA . ILE A 1 101 ? 15.973 -8.924 -26.874 1.00 91.94 101 ILE A CA 1
ATOM 847 C C . ILE A 1 101 ? 16.574 -8.020 -25.806 1.00 91.94 101 ILE A C 1
ATOM 849 O O . ILE A 1 101 ? 16.086 -7.981 -24.678 1.00 91.94 101 ILE A O 1
ATOM 853 N N . LEU A 1 102 ? 17.610 -7.274 -26.181 1.00 91.94 102 LEU A N 1
ATOM 854 C CA . LEU A 1 102 ? 18.233 -6.297 -25.297 1.00 91.94 102 LEU A CA 1
ATOM 855 C C . LEU A 1 102 ? 17.430 -4.987 -25.278 1.00 91.94 102 LEU A C 1
ATOM 857 O O . LEU A 1 102 ? 17.003 -4.525 -26.340 1.00 91.94 102 LEU A O 1
ATOM 861 N N . PRO A 1 103 ? 17.292 -4.335 -24.112 1.00 92.69 103 PRO A N 1
ATOM 862 C CA . PRO A 1 103 ? 16.519 -3.109 -23.962 1.00 92.69 103 PRO A CA 1
ATOM 863 C C . PRO A 1 103 ? 17.350 -1.890 -24.391 1.00 92.69 103 PRO A C 1
ATOM 865 O O . PRO A 1 103 ? 17.731 -1.046 -23.575 1.00 92.69 103 PRO A O 1
ATOM 868 N N . THR A 1 104 ? 17.692 -1.812 -25.677 1.00 92.06 104 THR A N 1
ATOM 869 C CA . THR A 1 104 ? 18.420 -0.670 -26.251 1.00 92.06 104 THR A CA 1
ATOM 870 C C . THR A 1 104 ? 17.510 0.552 -26.376 1.00 92.06 104 THR A C 1
ATOM 872 O O . THR A 1 104 ? 16.286 0.433 -26.450 1.00 92.06 104 THR A O 1
ATOM 875 N N . MET A 1 105 ? 18.083 1.755 -26.441 1.00 89.94 105 MET A N 1
ATOM 876 C CA . MET A 1 105 ? 17.297 2.978 -26.644 1.00 89.94 105 MET A CA 1
ATOM 877 C C . MET A 1 105 ? 16.483 2.923 -27.942 1.00 89.94 105 MET A C 1
ATOM 879 O O . MET A 1 105 ? 15.330 3.351 -27.952 1.00 89.94 105 MET A O 1
ATOM 883 N N . GLN A 1 106 ? 17.050 2.383 -29.024 1.00 89.75 106 GLN A N 1
ATOM 884 C CA . GLN A 1 106 ? 16.323 2.189 -30.279 1.00 89.75 106 GLN A CA 1
ATOM 885 C C . GLN A 1 106 ? 15.100 1.282 -30.098 1.00 89.75 106 GLN A C 1
ATOM 887 O O . GLN A 1 106 ? 14.026 1.607 -30.604 1.00 89.75 106 GLN A O 1
ATOM 892 N N . GLU A 1 107 ? 15.239 0.188 -29.352 1.00 91.25 107 GLU A N 1
ATOM 893 C CA . GLU A 1 107 ? 14.143 -0.743 -29.088 1.00 91.25 107 GLU A CA 1
ATOM 894 C C . GLU A 1 107 ? 13.051 -0.109 -28.217 1.00 91.25 107 GLU A C 1
ATOM 896 O O . GLU A 1 107 ? 11.859 -0.208 -28.522 1.00 91.25 107 GLU A O 1
ATOM 901 N N . VAL A 1 108 ? 13.450 0.641 -27.187 1.00 92.12 108 VAL A N 1
ATOM 902 C CA . VAL A 1 108 ? 12.518 1.407 -26.350 1.00 92.12 108 VAL A CA 1
ATOM 903 C C . VAL A 1 108 ? 11.756 2.437 -27.189 1.00 92.12 108 VAL A C 1
ATOM 905 O O . VAL A 1 108 ? 10.534 2.507 -27.093 1.00 92.12 108 VAL A O 1
ATOM 908 N N . LEU A 1 109 ? 12.430 3.198 -28.056 1.00 91.75 109 LEU A N 1
ATOM 909 C CA . LEU A 1 109 ? 11.780 4.173 -28.945 1.00 91.75 109 LEU A CA 1
ATOM 910 C C . LEU A 1 109 ? 10.872 3.511 -29.992 1.00 91.75 109 LEU A C 1
ATOM 912 O O . LEU A 1 109 ? 9.858 4.092 -30.377 1.00 91.75 109 LEU A O 1
ATOM 916 N N . ARG A 1 110 ? 11.212 2.303 -30.456 1.00 92.56 110 ARG A N 1
ATOM 917 C CA . ARG A 1 110 ? 10.382 1.526 -31.388 1.00 92.56 110 ARG A CA 1
ATOM 918 C C . ARG A 1 110 ? 9.052 1.123 -30.750 1.00 92.56 110 ARG A C 1
ATOM 920 O O . ARG A 1 110 ? 8.028 1.157 -31.425 1.00 92.56 110 ARG A O 1
ATOM 927 N N . ILE A 1 111 ? 9.075 0.735 -29.474 1.00 93.00 111 ILE A N 1
ATOM 928 C CA . ILE A 1 111 ? 7.911 0.194 -28.759 1.00 93.00 111 ILE A CA 1
ATOM 929 C C . ILE A 1 111 ? 7.077 1.292 -28.087 1.00 93.00 111 ILE A C 1
ATOM 931 O O . ILE A 1 111 ? 5.854 1.285 -28.201 1.00 93.00 111 ILE A O 1
ATOM 935 N N . PHE A 1 112 ? 7.719 2.242 -27.405 1.00 92.00 112 PHE A N 1
ATOM 936 C CA . PHE A 1 112 ? 7.045 3.316 -26.662 1.00 92.00 112 PHE A CA 1
ATOM 937 C C . PHE A 1 112 ? 6.840 4.591 -27.495 1.00 92.00 112 PHE A C 1
ATOM 939 O O . PHE A 1 112 ? 6.106 5.489 -27.082 1.00 92.00 112 PHE A O 1
ATOM 946 N N . GLY A 1 113 ? 7.448 4.666 -28.680 1.00 89.75 113 GLY A N 1
ATOM 947 C CA . GLY A 1 113 ? 7.375 5.819 -29.569 1.00 89.75 113 GLY A CA 1
ATOM 948 C C . GLY A 1 113 ? 8.398 6.906 -29.237 1.00 89.75 113 GLY A C 1
ATOM 949 O O . GLY A 1 113 ? 9.277 6.755 -28.394 1.00 89.75 113 GLY A O 1
ATOM 950 N N . SER A 1 114 ? 8.298 8.034 -29.940 1.00 83.62 114 SER A N 1
ATOM 951 C CA . SER A 1 114 ? 9.166 9.190 -29.689 1.00 83.62 114 SER A CA 1
ATOM 952 C C . SER A 1 114 ? 8.764 9.916 -28.404 1.00 83.62 114 SER A C 1
ATOM 954 O O . SER A 1 114 ? 7.581 10.038 -28.097 1.00 83.62 114 SER A O 1
ATOM 956 N N . THR A 1 115 ? 9.744 10.453 -27.679 1.00 82.75 115 THR A N 1
ATOM 957 C CA . THR A 1 115 ? 9.518 11.219 -26.444 1.00 82.75 115 THR A CA 1
ATOM 958 C C . THR A 1 115 ? 10.457 12.423 -26.349 1.00 82.75 115 THR A C 1
ATOM 960 O O . THR A 1 115 ? 11.155 12.760 -27.309 1.00 82.75 115 THR A O 1
ATOM 963 N N . LYS A 1 116 ? 10.446 13.097 -25.193 1.00 77.44 116 LYS A N 1
ATOM 964 C CA . LYS A 1 116 ? 11.342 14.198 -24.844 1.00 77.44 116 LYS A CA 1
ATOM 965 C C . LYS A 1 116 ? 12.811 13.821 -25.105 1.00 77.44 116 LYS A C 1
ATOM 967 O O . LYS A 1 116 ? 13.170 12.649 -24.965 1.00 77.44 116 LYS A O 1
ATOM 972 N N . PRO A 1 117 ? 13.661 14.805 -25.453 1.00 77.50 117 PRO A N 1
ATOM 973 C CA . PRO A 1 117 ? 15.086 14.577 -25.638 1.00 77.50 117 PRO A CA 1
ATOM 974 C C . PRO A 1 117 ? 15.714 13.909 -24.417 1.00 77.50 117 PRO A C 1
ATOM 976 O O . PRO A 1 117 ? 15.269 14.105 -23.285 1.00 77.50 117 PRO A O 1
ATOM 979 N N . LEU A 1 118 ? 16.769 13.143 -24.674 1.00 82.19 118 LEU A N 1
ATOM 980 C CA . LEU A 1 118 ? 17.548 12.468 -23.651 1.00 82.19 118 LEU A CA 1
ATOM 981 C C . LEU A 1 118 ? 18.104 13.501 -22.656 1.00 82.19 118 LEU A C 1
ATOM 983 O O . LEU A 1 118 ? 18.802 14.433 -23.058 1.00 82.19 118 LEU A O 1
ATOM 987 N N . ALA A 1 119 ? 17.779 13.346 -21.375 1.00 81.62 119 ALA A N 1
ATOM 988 C CA . ALA A 1 119 ? 18.290 14.203 -20.309 1.00 81.62 119 ALA A CA 1
ATOM 989 C C . ALA A 1 119 ? 19.478 13.518 -19.611 1.00 81.62 119 ALA A C 1
ATOM 991 O O . ALA A 1 119 ? 19.512 12.287 -19.562 1.00 81.62 119 ALA A O 1
ATOM 992 N N . PRO A 1 120 ? 20.455 14.261 -19.069 1.00 80.62 120 PRO A N 1
ATOM 993 C CA . PRO A 1 120 ? 21.442 13.672 -18.170 1.00 80.62 120 PRO A CA 1
ATOM 994 C C . PRO A 1 120 ? 20.738 13.173 -16.898 1.00 80.62 120 PRO A C 1
ATOM 996 O O . PRO A 1 120 ? 19.868 13.864 -16.366 1.00 80.62 120 PRO A O 1
ATOM 999 N N . ALA A 1 121 ? 21.081 11.972 -16.434 1.00 80.31 121 ALA A N 1
ATOM 1000 C CA . ALA A 1 121 ? 20.633 11.476 -15.136 1.00 80.31 121 ALA A CA 1
ATOM 1001 C C . ALA A 1 121 ? 21.512 12.049 -14.004 1.00 80.31 121 ALA A C 1
ATOM 1003 O O . ALA A 1 121 ? 22.521 12.704 -14.253 1.00 80.31 121 ALA A O 1
ATOM 1004 N N . GLU A 1 122 ? 21.144 11.792 -12.745 1.00 72.50 122 GLU A N 1
ATOM 1005 C CA . GLU A 1 122 ? 21.888 12.284 -11.569 1.00 72.50 122 GLU A CA 1
ATOM 1006 C C . GLU A 1 122 ? 23.303 11.687 -11.438 1.00 72.50 122 GLU A C 1
ATOM 1008 O O . GLU A 1 122 ? 24.158 12.253 -10.762 1.00 72.50 122 GLU A O 1
ATOM 1013 N N . SER A 1 123 ? 23.556 10.536 -12.069 1.00 74.00 123 SER A N 1
ATOM 1014 C CA . SER A 1 123 ? 24.850 9.844 -12.048 1.00 74.00 123 SER A CA 1
ATOM 1015 C C . SER A 1 123 ? 25.678 10.173 -13.292 1.00 74.00 123 SER A C 1
ATOM 1017 O O . SER A 1 123 ? 25.151 10.199 -14.404 1.00 74.00 123 SER A O 1
ATOM 1019 N N . ASP A 1 124 ? 26.986 10.380 -13.112 1.00 68.31 124 ASP A N 1
ATOM 1020 C CA . ASP A 1 124 ? 27.901 10.703 -14.211 1.00 68.31 124 ASP A CA 1
ATOM 1021 C C . ASP A 1 124 ? 27.927 9.576 -15.263 1.00 68.31 124 ASP A C 1
ATOM 1023 O O . ASP A 1 124 ? 28.174 8.409 -14.947 1.00 68.31 124 ASP A O 1
ATOM 1027 N N . GLY A 1 125 ? 27.625 9.923 -16.517 1.00 75.31 125 GLY A N 1
ATOM 1028 C CA . GLY A 1 125 ? 27.548 8.984 -17.643 1.00 75.31 125 GLY A CA 1
ATOM 1029 C C . GLY A 1 125 ? 26.220 8.232 -17.823 1.00 75.31 125 GLY A C 1
ATOM 1030 O O . GLY A 1 125 ? 26.125 7.430 -18.758 1.00 75.31 125 GLY A O 1
ATOM 1031 N N . ASP A 1 126 ? 25.207 8.493 -16.989 1.00 85.62 126 ASP A N 1
ATOM 1032 C CA . ASP A 1 126 ? 23.856 7.947 -17.156 1.00 85.62 126 ASP A CA 1
ATOM 1033 C C . ASP A 1 126 ? 22.921 8.942 -17.850 1.00 85.62 126 ASP A C 1
ATOM 1035 O O . ASP A 1 126 ? 22.972 10.156 -17.648 1.00 85.62 126 ASP A O 1
ATOM 1039 N N . TYR A 1 127 ? 22.017 8.401 -18.657 1.00 89.62 127 TYR A N 1
ATOM 1040 C CA . TYR A 1 127 ? 21.024 9.154 -19.403 1.00 89.62 127 TYR A CA 1
ATOM 1041 C C . TYR A 1 127 ? 19.615 8.748 -18.991 1.00 89.62 127 TYR A C 1
ATOM 1043 O O . TYR A 1 127 ? 19.341 7.581 -18.733 1.00 89.62 127 TYR A O 1
ATOM 1051 N N . GLN A 1 128 ? 18.698 9.705 -18.975 1.00 90.75 128 GLN A N 1
ATOM 1052 C CA . GLN A 1 128 ? 17.307 9.498 -18.613 1.00 90.75 128 GLN A CA 1
ATOM 1053 C C . GLN A 1 128 ? 16.401 9.693 -19.832 1.00 90.75 128 GLN A C 1
ATOM 1055 O O . GLN A 1 128 ? 16.381 10.758 -20.455 1.00 90.75 128 GLN A O 1
ATOM 1060 N N . LEU A 1 129 ? 15.589 8.676 -20.126 1.00 92.06 129 LEU A N 1
ATOM 1061 C CA . LEU A 1 129 ? 14.509 8.732 -21.110 1.00 92.06 129 LEU A CA 1
ATOM 1062 C C . LEU A 1 129 ? 13.173 8.593 -20.379 1.00 92.06 129 LEU A C 1
ATOM 1064 O O . LEU A 1 129 ? 12.894 7.565 -19.767 1.00 92.06 129 LEU A O 1
ATOM 1068 N N . THR A 1 130 ? 12.351 9.639 -20.411 1.00 92.50 130 THR A N 1
ATOM 1069 C CA . THR A 1 130 ? 11.109 9.699 -19.626 1.00 92.50 130 THR A CA 1
ATOM 1070 C C . THR A 1 130 ? 9.892 9.754 -20.530 1.00 92.50 130 THR A C 1
ATOM 1072 O O . THR A 1 130 ? 9.820 10.581 -21.437 1.00 92.50 130 THR A O 1
ATOM 1075 N N . TYR A 1 131 ? 8.920 8.904 -20.232 1.00 93.69 131 TYR A N 1
ATOM 1076 C CA . TYR A 1 131 ? 7.547 8.988 -20.702 1.00 93.69 131 TYR A CA 1
ATOM 1077 C C . TYR A 1 131 ? 6.652 9.240 -19.490 1.00 93.69 131 TYR A C 1
ATOM 1079 O O . TYR A 1 131 ? 7.078 9.138 -18.338 1.00 93.69 131 TYR A O 1
ATOM 1087 N N . ARG A 1 132 ? 5.384 9.550 -19.736 1.00 93.19 132 ARG A N 1
ATOM 1088 C CA . ARG A 1 132 ? 4.416 9.635 -18.649 1.00 93.19 132 ARG A CA 1
ATOM 1089 C C . ARG A 1 132 ? 4.267 8.259 -17.984 1.00 93.19 132 ARG A C 1
ATOM 1091 O O . ARG A 1 132 ? 3.987 7.272 -18.658 1.00 93.19 132 ARG A O 1
ATOM 1098 N N . GLY A 1 133 ? 4.504 8.211 -16.678 1.00 94.19 133 GLY A N 1
ATOM 1099 C CA . GLY A 1 133 ? 4.405 7.019 -15.843 1.00 94.19 133 GLY A CA 1
ATOM 1100 C C . GLY A 1 133 ? 5.518 5.978 -15.969 1.00 94.19 133 GLY A C 1
ATOM 1101 O O . GLY A 1 133 ? 5.427 4.932 -15.322 1.00 94.19 133 GLY A O 1
ATOM 1102 N N . ILE A 1 134 ? 6.547 6.223 -16.789 1.00 95.62 134 ILE A N 1
ATOM 1103 C CA . ILE A 1 134 ? 7.671 5.297 -16.950 1.00 95.62 134 ILE A CA 1
ATOM 1104 C C . ILE A 1 134 ? 8.967 6.029 -17.329 1.00 95.62 134 ILE A C 1
ATOM 1106 O O . ILE A 1 134 ? 8.995 6.867 -18.231 1.00 95.62 134 ILE A O 1
ATOM 1110 N N . THR A 1 135 ? 10.068 5.699 -16.656 1.00 95.56 135 THR A N 1
ATOM 1111 C CA . THR A 1 135 ? 11.393 6.280 -16.916 1.00 95.56 135 THR A CA 1
ATOM 1112 C C . THR A 1 135 ? 12.444 5.192 -17.050 1.00 95.56 135 THR A C 1
ATOM 1114 O O . THR A 1 135 ? 12.565 4.334 -16.181 1.00 95.56 135 THR A O 1
ATOM 1117 N N . PHE A 1 136 ? 13.253 5.283 -18.100 1.00 94.81 136 PHE A N 1
ATOM 1118 C CA . PHE A 1 136 ? 14.412 4.433 -18.331 1.00 94.81 136 PHE A CA 1
ATOM 1119 C C . PHE A 1 136 ? 15.683 5.195 -17.962 1.00 94.81 136 PHE A C 1
ATOM 1121 O O . PHE A 1 136 ? 15.858 6.344 -18.377 1.00 94.81 136 PHE A O 1
ATOM 1128 N N . ILE A 1 137 ? 16.572 4.543 -17.218 1.00 94.25 137 ILE A N 1
ATOM 1129 C CA . ILE A 1 137 ? 17.954 4.987 -17.037 1.00 94.25 137 ILE A CA 1
ATOM 1130 C C . ILE A 1 137 ? 18.815 4.152 -17.968 1.00 94.25 137 ILE A C 1
ATOM 1132 O O . ILE A 1 137 ? 18.795 2.922 -17.900 1.00 94.25 137 ILE A O 1
ATOM 1136 N N . LEU A 1 138 ? 19.534 4.822 -18.858 1.00 92.19 138 LEU A N 1
ATOM 1137 C CA . LEU A 1 138 ? 20.350 4.212 -19.888 1.00 92.19 138 LEU A CA 1
ATOM 1138 C C . LEU A 1 138 ? 21.817 4.522 -19.648 1.00 92.19 138 LEU A C 1
ATOM 1140 O O . LEU A 1 138 ? 22.182 5.653 -19.336 1.00 92.19 138 LEU A O 1
ATOM 1144 N N . ARG A 1 139 ? 22.660 3.519 -19.866 1.00 89.75 139 ARG A N 1
ATOM 1145 C CA . ARG A 1 139 ? 24.112 3.659 -19.827 1.00 89.75 139 ARG A CA 1
ATOM 1146 C C . ARG A 1 139 ? 24.693 3.214 -21.156 1.00 89.75 139 ARG A C 1
ATOM 1148 O O . ARG A 1 139 ? 24.159 2.318 -21.812 1.00 89.75 139 ARG A O 1
ATOM 1155 N N . ARG A 1 140 ? 25.807 3.829 -21.548 1.00 85.31 140 ARG A N 1
ATOM 1156 C CA . ARG A 1 140 ? 26.545 3.397 -22.734 1.00 85.31 140 ARG A CA 1
ATOM 1157 C C . ARG A 1 140 ? 27.153 2.020 -22.493 1.00 85.31 140 ARG A C 1
ATOM 1159 O O . ARG A 1 140 ? 27.971 1.857 -21.587 1.00 85.31 140 ARG A O 1
ATOM 1166 N N . PHE A 1 141 ? 26.764 1.044 -23.302 1.00 74.62 141 PHE A N 1
ATOM 1167 C CA . PHE A 1 141 ? 27.327 -0.297 -23.254 1.00 74.62 141 PHE A CA 1
ATOM 1168 C C . PHE A 1 141 ? 28.460 -0.382 -24.280 1.00 74.62 141 PHE A C 1
ATOM 1170 O O . PHE A 1 141 ? 28.232 -0.359 -25.485 1.00 74.62 141 PHE A O 1
ATOM 1177 N N . ALA A 1 142 ? 29.705 -0.402 -23.804 1.00 57.50 142 ALA A N 1
ATOM 1178 C CA . ALA A 1 142 ? 30.878 -0.429 -24.668 1.00 57.50 142 ALA A CA 1
ATOM 1179 C C . ALA A 1 142 ? 31.062 -1.822 -25.289 1.00 57.50 142 ALA A C 1
ATOM 1181 O O . ALA A 1 142 ? 31.698 -2.696 -24.700 1.00 57.50 142 ALA A O 1
ATOM 1182 N N . THR A 1 143 ? 30.566 -2.036 -26.504 1.00 50.81 143 THR A N 1
ATOM 1183 C CA . THR A 1 143 ? 31.069 -3.120 -27.354 1.00 50.81 143 THR A CA 1
ATOM 1184 C C . THR A 1 143 ? 32.448 -2.719 -27.890 1.00 50.81 143 THR A C 1
ATOM 1186 O O . THR A 1 143 ? 32.561 -1.934 -28.820 1.00 50.81 143 THR A O 1
ATOM 1189 N N . ALA A 1 144 ? 33.486 -3.195 -27.197 1.00 42.56 144 ALA A N 1
ATOM 1190 C CA . ALA A 1 144 ? 34.893 -3.370 -27.579 1.00 42.56 144 ALA A CA 1
ATOM 1191 C C . ALA A 1 144 ? 35.466 -2.680 -28.853 1.00 42.56 144 ALA A C 1
ATOM 1193 O O . ALA A 1 144 ? 35.078 -2.975 -29.974 1.00 42.56 144 ALA A O 1
ATOM 1194 N N . ILE A 1 145 ? 36.573 -1.950 -28.636 1.00 46.50 145 ILE A N 1
ATOM 1195 C CA . ILE A 1 145 ? 37.784 -1.880 -29.486 1.00 46.50 145 ILE A CA 1
ATOM 1196 C C . ILE A 1 145 ? 37.596 -1.353 -30.924 1.00 46.50 145 ILE A C 1
ATOM 1198 O O . ILE A 1 145 ? 37.580 -2.104 -31.893 1.00 46.50 145 ILE A O 1
ATOM 1202 N N . SER A 1 146 ? 37.699 -0.036 -31.085 1.00 39.72 146 SER A N 1
ATOM 1203 C CA . SER A 1 146 ? 38.423 0.526 -32.230 1.00 39.72 146 SER A CA 1
ATOM 1204 C C . SER A 1 146 ? 39.065 1.847 -31.824 1.00 39.72 146 SER A C 1
ATOM 1206 O O . SER A 1 146 ? 38.386 2.849 -31.603 1.00 39.72 146 SER A O 1
ATOM 1208 N N . GLY A 1 147 ? 40.393 1.843 -31.707 1.00 43.03 147 GLY A N 1
ATOM 1209 C CA . GLY A 1 147 ? 41.166 3.076 -31.746 1.00 43.03 147 GLY A CA 1
ATOM 1210 C C . GLY A 1 147 ? 40.918 3.749 -33.092 1.00 43.03 147 GLY A C 1
ATOM 1211 O O . GLY A 1 147 ? 41.355 3.249 -34.121 1.00 43.03 147 GLY A O 1
ATOM 1212 N N . GLY A 1 148 ? 40.174 4.848 -33.087 1.00 38.38 148 GLY A N 1
ATOM 1213 C CA . GLY A 1 148 ? 39.880 5.606 -34.295 1.00 38.38 148 GLY A CA 1
ATOM 1214 C C . GLY A 1 148 ? 38.770 6.618 -34.053 1.00 38.38 148 GLY A C 1
ATOM 1215 O O . GLY A 1 148 ? 37.670 6.236 -33.687 1.00 38.38 148 GLY A O 1
ATOM 1216 N N . SER A 1 149 ? 39.109 7.896 -34.235 1.00 37.75 149 SER A N 1
ATOM 1217 C CA . SER A 1 149 ? 38.219 9.046 -34.476 1.00 37.75 149 SER A CA 1
ATOM 1218 C C . SER A 1 149 ? 36.952 9.181 -33.617 1.00 37.75 149 SER A C 1
ATOM 1220 O O . SER A 1 149 ? 35.951 8.492 -33.762 1.00 37.75 149 SER A O 1
ATOM 1222 N N . ARG A 1 150 ? 36.988 10.213 -32.780 1.00 45.62 150 ARG A N 1
ATOM 1223 C CA . ARG A 1 150 ? 35.979 10.666 -31.821 1.00 45.62 150 ARG A CA 1
ATOM 1224 C C . ARG A 1 150 ? 34.767 11.353 -32.479 1.00 45.62 150 ARG A C 1
ATOM 1226 O O . ARG A 1 150 ? 34.261 12.319 -31.920 1.00 45.62 150 ARG A O 1
ATOM 1233 N N . GLU A 1 151 ? 34.313 10.895 -33.645 1.00 46.72 151 GLU A N 1
ATOM 1234 C CA . GLU A 1 151 ? 33.232 11.548 -34.396 1.00 46.72 151 GLU A CA 1
ATOM 1235 C C . GLU A 1 151 ? 32.286 10.528 -35.056 1.00 46.72 151 GLU A C 1
ATOM 1237 O O . GLU A 1 151 ? 32.700 9.689 -35.850 1.00 46.72 151 GLU A O 1
ATOM 1242 N N . SER A 1 152 ? 30.993 10.650 -34.723 1.00 45.47 152 SER A N 1
ATOM 1243 C CA . SER A 1 152 ? 29.815 9.935 -35.258 1.00 45.47 152 SER A CA 1
ATOM 1244 C C . SER A 1 152 ? 29.583 8.473 -34.832 1.00 45.47 152 SER A C 1
ATOM 1246 O O . SER A 1 152 ? 29.460 7.568 -35.647 1.00 45.47 152 SER A O 1
ATOM 1248 N N . ILE A 1 153 ? 29.415 8.257 -33.526 1.00 45.25 153 ILE A N 1
ATOM 1249 C CA . ILE A 1 153 ? 28.715 7.073 -33.003 1.00 45.25 153 ILE A CA 1
ATOM 1250 C C . ILE A 1 153 ? 27.210 7.384 -32.979 1.00 45.25 153 ILE A C 1
ATOM 1252 O O . ILE A 1 153 ? 26.814 8.430 -32.454 1.00 45.25 153 ILE A O 1
ATOM 1256 N N . ASP A 1 154 ? 26.376 6.505 -33.541 1.00 53.78 154 ASP A N 1
ATOM 1257 C CA . ASP A 1 154 ? 24.916 6.636 -33.497 1.00 53.78 154 ASP A CA 1
ATOM 1258 C C . ASP A 1 154 ? 24.444 6.492 -32.042 1.00 53.78 154 ASP A C 1
ATOM 1260 O O . ASP A 1 154 ? 24.324 5.403 -31.486 1.00 53.78 154 ASP A O 1
ATOM 1264 N N . THR A 1 155 ? 24.244 7.629 -31.374 1.00 60.03 155 THR A N 1
ATOM 1265 C CA . THR A 1 155 ? 23.985 7.716 -29.923 1.00 60.03 155 THR A CA 1
ATOM 1266 C C . THR A 1 155 ? 22.792 6.884 -29.433 1.00 60.03 155 THR A C 1
ATOM 1268 O O . THR A 1 155 ? 22.658 6.687 -28.229 1.00 60.03 155 THR A O 1
ATOM 1271 N N . LYS A 1 156 ? 21.934 6.378 -30.330 1.00 62.69 156 LYS A N 1
ATOM 1272 C CA . LYS A 1 156 ? 20.729 5.605 -29.995 1.00 62.69 156 LYS A CA 1
ATOM 1273 C C . LYS A 1 156 ? 20.930 4.085 -29.931 1.00 62.69 156 LYS A C 1
ATOM 1275 O O . LYS A 1 156 ? 20.152 3.428 -29.248 1.00 62.69 156 LYS A O 1
ATOM 1280 N N . SER A 1 157 ? 21.903 3.494 -30.621 1.00 65.88 157 SER A N 1
ATOM 1281 C CA . SER A 1 157 ? 22.120 2.033 -30.565 1.00 65.88 157 SER A CA 1
ATOM 1282 C C . SER A 1 157 ? 22.948 1.610 -29.354 1.00 65.88 157 SER A C 1
ATOM 1284 O O . SER A 1 157 ? 22.760 0.523 -28.814 1.00 65.88 157 SER A O 1
ATOM 1286 N N . ASP A 1 158 ? 23.827 2.498 -28.897 1.00 79.69 158 ASP A N 1
ATOM 1287 C CA . ASP A 1 158 ? 24.874 2.183 -27.920 1.00 79.69 158 ASP A CA 1
ATOM 1288 C C . ASP A 1 158 ? 24.420 2.342 -26.462 1.00 79.69 158 ASP A C 1
ATOM 1290 O O . ASP A 1 158 ? 25.157 2.034 -25.520 1.00 79.69 158 ASP A O 1
ATOM 1294 N N . LEU A 1 159 ? 23.208 2.859 -26.264 1.00 88.62 159 LEU A N 1
ATOM 1295 C CA . LEU A 1 159 ? 22.603 3.070 -24.957 1.00 88.62 159 LEU A CA 1
ATOM 1296 C C . LEU A 1 159 ? 21.680 1.905 -24.614 1.00 88.62 159 LEU A C 1
ATOM 1298 O O . LEU A 1 159 ? 20.709 1.636 -25.324 1.00 88.62 159 LEU A O 1
ATOM 1302 N N . LEU A 1 160 ? 21.959 1.253 -23.488 1.00 91.62 160 LEU A N 1
ATOM 1303 C CA . LEU A 1 160 ? 21.173 0.145 -22.960 1.00 91.62 160 LEU A CA 1
ATOM 1304 C C . LEU A 1 160 ? 20.517 0.557 -21.644 1.00 91.62 160 LEU A C 1
ATOM 1306 O O . LEU A 1 160 ? 21.163 1.164 -20.787 1.00 91.62 160 LE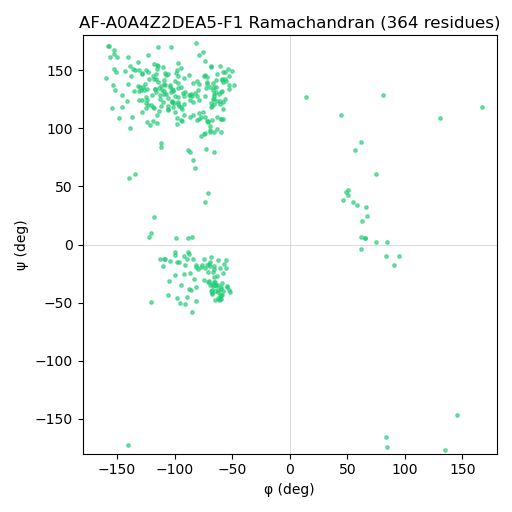U A O 1
ATOM 1310 N N . ALA A 1 161 ? 19.232 0.242 -21.486 1.00 92.88 161 ALA A N 1
ATOM 1311 C CA . ALA A 1 161 ? 18.511 0.509 -20.253 1.00 92.88 161 ALA A CA 1
ATOM 1312 C C . ALA A 1 161 ? 19.039 -0.392 -19.129 1.00 92.88 161 ALA A C 1
ATOM 1314 O O . ALA A 1 161 ? 18.968 -1.617 -19.209 1.00 92.88 161 ALA A O 1
ATOM 1315 N N . THR A 1 162 ? 19.572 0.225 -18.079 1.00 92.94 162 THR A N 1
ATOM 1316 C CA . THR A 1 162 ? 20.095 -0.452 -16.886 1.00 92.94 162 THR A CA 1
ATOM 1317 C C . THR A 1 162 ? 19.102 -0.429 -15.735 1.00 92.94 162 THR A C 1
ATOM 1319 O O . THR A 1 162 ? 19.131 -1.327 -14.898 1.00 92.94 162 THR A O 1
ATOM 1322 N N . ARG A 1 163 ? 18.211 0.572 -15.695 1.00 95.31 163 ARG A N 1
ATOM 1323 C CA . ARG A 1 163 ? 17.099 0.636 -14.741 1.00 95.31 163 ARG A CA 1
ATOM 1324 C C . ARG A 1 163 ? 15.821 1.123 -15.395 1.00 95.31 163 ARG A C 1
ATOM 1326 O O . ARG A 1 163 ? 15.851 1.895 -16.355 1.00 95.31 163 ARG A O 1
ATOM 1333 N N . LEU A 1 164 ? 14.700 0.712 -14.821 1.00 96.38 164 LEU A N 1
ATOM 1334 C CA . LEU A 1 164 ? 13.369 1.128 -15.233 1.00 96.38 164 LEU A CA 1
ATOM 1335 C C . LEU A 1 164 ? 12.525 1.479 -14.009 1.00 96.38 164 LEU A C 1
ATOM 1337 O O . LEU A 1 164 ? 12.462 0.709 -13.059 1.00 96.38 164 LEU A O 1
ATOM 1341 N N . PHE A 1 165 ? 11.854 2.623 -14.048 1.00 97.56 165 PHE A N 1
ATOM 1342 C CA . PHE A 1 165 ? 10.942 3.077 -13.004 1.00 97.56 165 PHE A CA 1
ATOM 1343 C C . PHE A 1 165 ? 9.530 3.197 -13.559 1.00 97.56 165 PHE A C 1
ATOM 1345 O O . PHE A 1 165 ? 9.345 3.795 -14.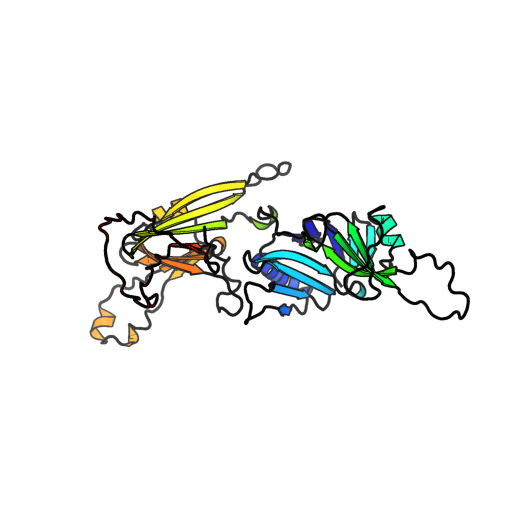616 1.00 97.56 165 PHE A O 1
ATOM 1352 N N . ILE A 1 166 ? 8.543 2.684 -12.829 1.00 97.88 166 ILE A N 1
ATOM 1353 C CA . ILE A 1 166 ? 7.112 2.820 -13.119 1.00 97.88 166 ILE A CA 1
ATOM 1354 C C . ILE A 1 166 ? 6.471 3.541 -11.936 1.00 97.88 166 ILE A C 1
ATOM 1356 O O . ILE A 1 166 ? 6.673 3.156 -10.782 1.00 97.88 166 ILE A O 1
ATOM 1360 N N . TYR A 1 167 ? 5.723 4.599 -12.218 1.00 97.44 167 TYR A N 1
ATOM 1361 C CA . TYR A 1 167 ? 5.143 5.481 -11.207 1.00 97.44 167 TYR A CA 1
ATOM 1362 C C . TYR A 1 167 ? 3.924 6.218 -11.773 1.00 97.44 167 TYR A C 1
ATOM 1364 O O . TYR A 1 167 ? 3.657 6.165 -12.970 1.00 97.44 167 TYR A O 1
ATOM 1372 N N . LEU A 1 168 ? 3.179 6.914 -10.914 1.00 95.81 168 LEU A N 1
ATOM 1373 C CA . LEU A 1 168 ? 2.085 7.793 -11.321 1.00 95.81 168 LEU A CA 1
ATOM 1374 C C . LEU A 1 168 ? 2.608 9.232 -11.409 1.00 95.81 168 LEU A C 1
ATOM 1376 O O . LEU A 1 168 ? 3.072 9.773 -10.402 1.00 95.81 168 LEU A O 1
ATOM 1380 N N . GLY A 1 169 ? 2.536 9.847 -12.593 1.00 92.25 169 GLY A N 1
ATOM 1381 C CA . GLY A 1 169 ? 3.010 11.214 -12.830 1.00 92.25 169 GLY A CA 1
ATOM 1382 C C . GLY A 1 169 ? 3.836 11.382 -14.108 1.00 92.25 169 GLY A C 1
ATOM 1383 O O . GLY A 1 169 ? 4.029 10.452 -14.893 1.00 92.25 169 GLY A O 1
ATOM 1384 N N . SER A 1 170 ? 4.333 12.601 -14.324 1.00 90.06 170 SER A N 1
ATOM 1385 C CA . SER A 1 170 ? 5.047 12.973 -15.558 1.00 90.06 170 SER A CA 1
ATOM 1386 C C . SER A 1 170 ? 6.546 12.671 -15.526 1.00 90.06 170 SER A C 1
ATOM 1388 O O . SER A 1 170 ? 7.170 12.578 -16.582 1.00 90.06 170 SER A O 1
ATOM 1390 N N . ASN A 1 171 ? 7.135 12.600 -14.334 1.00 88.88 171 ASN A N 1
ATOM 1391 C CA . ASN A 1 171 ? 8.550 12.336 -14.096 1.00 88.88 171 ASN A CA 1
ATOM 1392 C C . ASN A 1 171 ? 8.737 11.674 -12.714 1.00 88.88 171 ASN A C 1
ATOM 1394 O O . ASN A 1 171 ? 7.816 11.655 -11.895 1.00 88.88 171 ASN A O 1
ATOM 1398 N N . LEU A 1 172 ? 9.930 11.130 -12.458 1.00 88.38 172 LEU A N 1
ATOM 1399 C CA . LEU A 1 172 ? 10.229 10.380 -11.234 1.00 88.38 172 LEU A CA 1
ATOM 1400 C C . LEU A 1 172 ? 10.161 11.243 -9.960 1.00 88.38 172 LEU A C 1
ATOM 1402 O O . LEU A 1 172 ? 9.769 10.749 -8.906 1.00 88.38 172 LEU A O 1
ATOM 1406 N N . THR A 1 173 ? 10.504 12.531 -10.042 1.00 88.56 173 THR A N 1
ATOM 1407 C CA . THR A 1 173 ? 10.456 13.456 -8.897 1.00 88.56 173 THR A CA 1
ATOM 1408 C C . THR A 1 173 ? 9.020 13.797 -8.491 1.00 88.56 173 THR A C 1
ATOM 1410 O O . THR A 1 173 ? 8.731 13.955 -7.307 1.00 88.56 173 THR A O 1
ATOM 1413 N N . GLU A 1 174 ? 8.096 13.838 -9.451 1.00 88.44 174 GLU A N 1
ATOM 1414 C CA . GLU A 1 174 ? 6.658 14.023 -9.237 1.00 88.44 174 GLU A CA 1
ATOM 1415 C C . GLU A 1 174 ? 5.909 12.717 -8.926 1.00 88.44 174 GLU A C 1
ATOM 1417 O O . GLU A 1 174 ? 4.679 12.741 -8.841 1.00 88.44 174 GLU A O 1
ATOM 1422 N N . ALA A 1 175 ? 6.606 11.586 -8.752 1.00 90.81 175 ALA A N 1
ATOM 1423 C CA . ALA A 1 175 ? 5.979 10.299 -8.468 1.00 90.81 175 ALA A CA 1
ATOM 1424 C C . ALA A 1 175 ? 5.131 10.363 -7.188 1.00 90.81 175 ALA A C 1
ATOM 1426 O O . ALA A 1 175 ? 5.657 10.550 -6.081 1.00 90.81 175 ALA A O 1
ATOM 1427 N N . LYS A 1 176 ? 3.818 10.168 -7.336 1.00 91.12 176 LYS A N 1
ATOM 1428 C CA . LYS A 1 176 ? 2.829 10.228 -6.248 1.00 91.12 176 LYS A CA 1
ATOM 1429 C C . LYS A 1 176 ? 2.170 8.874 -6.021 1.00 91.12 176 LYS A C 1
ATOM 1431 O O . LYS A 1 176 ? 2.058 8.059 -6.930 1.00 91.12 176 LYS A O 1
ATOM 1436 N N . VAL A 1 177 ? 1.695 8.659 -4.798 1.00 93.12 177 VAL A N 1
ATOM 1437 C CA . VAL A 1 177 ? 0.771 7.558 -4.509 1.00 93.12 177 VAL A CA 1
ATOM 1438 C C . VAL A 1 177 ? -0.594 7.913 -5.110 1.00 93.12 177 VAL A C 1
ATOM 1440 O O . VAL A 1 177 ? -1.035 9.055 -4.937 1.00 93.12 177 VAL A O 1
ATOM 1443 N N . PRO A 1 178 ? -1.277 6.983 -5.800 1.00 92.19 178 PRO A N 1
ATOM 1444 C CA . PRO A 1 178 ? -2.663 7.181 -6.204 1.00 92.19 178 PRO A CA 1
ATOM 1445 C C . PRO A 1 178 ? -3.544 7.570 -5.012 1.00 92.19 178 PRO A C 1
ATOM 1447 O O . PRO A 1 178 ? -3.462 6.964 -3.942 1.00 92.19 178 PRO A O 1
ATOM 1450 N N . VAL A 1 179 ? -4.377 8.596 -5.204 1.00 87.62 179 VAL A N 1
ATOM 1451 C CA . VAL A 1 179 ? -5.281 9.104 -4.156 1.00 87.62 179 VAL A CA 1
ATOM 1452 C C . VAL A 1 179 ? -6.278 8.021 -3.757 1.00 87.62 179 VAL A C 1
ATOM 1454 O O . VAL A 1 179 ? -6.492 7.755 -2.575 1.00 87.62 179 VAL A O 1
ATOM 1457 N N . GLU A 1 180 ? -6.862 7.368 -4.756 1.00 89.31 180 GLU A N 1
ATOM 1458 C CA . GLU A 1 180 ? -7.824 6.299 -4.547 1.00 89.31 180 GLU A CA 1
ATOM 1459 C C . GLU A 1 180 ? -7.119 4.953 -4.408 1.00 89.31 180 GLU A C 1
ATOM 1461 O O . GLU A 1 180 ? -6.076 4.696 -5.015 1.00 89.31 180 GLU A O 1
ATOM 1466 N N . LEU A 1 181 ? -7.694 4.087 -3.575 1.00 91.31 181 LEU A N 1
ATOM 1467 C CA . LEU A 1 181 ? -7.274 2.697 -3.523 1.00 91.31 181 LEU A CA 1
ATOM 1468 C C . LEU A 1 181 ? -7.655 2.035 -4.863 1.00 91.31 181 LEU A C 1
ATOM 1470 O O . LEU A 1 181 ? -8.792 2.211 -5.302 1.00 91.31 181 LEU A O 1
ATOM 1474 N N . PRO A 1 182 ? -6.762 1.269 -5.515 1.00 91.56 182 PRO A N 1
ATOM 1475 C CA . PRO A 1 182 ? -7.109 0.595 -6.762 1.00 91.56 182 PRO A CA 1
ATOM 1476 C C . PRO A 1 182 ? -8.312 -0.340 -6.584 1.00 91.56 182 PRO A C 1
ATOM 1478 O O . PRO A 1 182 ? -8.377 -1.071 -5.596 1.00 91.56 182 PRO A O 1
ATOM 1481 N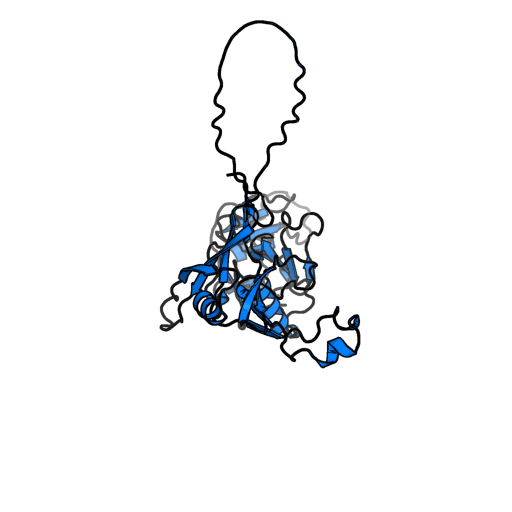 N . SER A 1 183 ? -9.225 -0.384 -7.560 1.00 87.88 183 SER A N 1
ATOM 1482 C CA . SER A 1 183 ? -10.443 -1.218 -7.508 1.00 87.88 183 SER A CA 1
ATOM 1483 C C . SER A 1 183 ? -10.154 -2.689 -7.171 1.00 87.88 183 SER A C 1
ATOM 1485 O O . SER A 1 183 ? -10.823 -3.294 -6.336 1.00 87.88 183 SER A O 1
ATOM 1487 N N . ALA A 1 184 ? -9.080 -3.253 -7.737 1.00 86.88 184 ALA A N 1
ATOM 1488 C CA . ALA A 1 184 ? -8.646 -4.628 -7.469 1.00 86.88 184 ALA A CA 1
ATOM 1489 C C . ALA A 1 184 ? -8.299 -4.897 -5.989 1.00 86.88 184 ALA A C 1
ATOM 1491 O O . ALA A 1 184 ? -8.310 -6.045 -5.552 1.00 86.88 184 ALA A O 1
ATOM 1492 N N . CYS A 1 185 ? -8.014 -3.850 -5.212 1.00 91.75 185 CYS A N 1
ATOM 1493 C CA . CYS A 1 185 ? -7.616 -3.953 -3.814 1.00 91.75 185 CYS A CA 1
ATO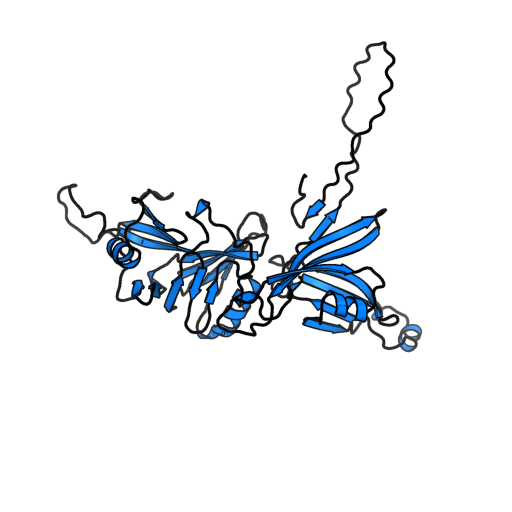M 1494 C C . CYS A 1 185 ? -8.803 -3.935 -2.840 1.00 91.75 185 CYS A C 1
ATOM 1496 O O . CYS A 1 185 ? -8.605 -4.248 -1.667 1.00 91.75 185 CYS A O 1
ATOM 1498 N N . TYR A 1 186 ? -10.028 -3.590 -3.262 1.00 91.19 186 TYR A N 1
ATOM 1499 C CA . TYR A 1 186 ? -11.142 -3.535 -2.309 1.00 91.19 186 TYR A CA 1
ATOM 1500 C C . TYR A 1 186 ? -11.516 -4.923 -1.781 1.00 91.19 186 TYR A C 1
ATOM 1502 O O . TYR A 1 186 ? -11.728 -5.089 -0.582 1.00 91.19 186 TYR A O 1
ATOM 1510 N N . LEU A 1 187 ? -11.562 -5.937 -2.655 1.00 87.50 187 LEU A N 1
ATOM 1511 C CA . LEU A 1 187 ? -11.839 -7.338 -2.294 1.00 87.50 187 LEU A CA 1
ATOM 1512 C C . LEU A 1 187 ? -13.046 -7.501 -1.341 1.00 87.50 187 LEU A C 1
ATOM 1514 O O . LEU A 1 187 ? -13.009 -8.323 -0.431 1.00 87.50 187 LEU A O 1
ATOM 1518 N N . GLN A 1 188 ? -14.100 -6.697 -1.546 1.00 86.12 188 GLN A N 1
ATOM 1519 C CA . GLN A 1 188 ? -15.318 -6.643 -0.713 1.00 86.12 188 GLN A CA 1
ATOM 1520 C C . GLN A 1 188 ? -15.096 -6.205 0.748 1.00 86.12 188 GLN A C 1
ATOM 1522 O O . GLN A 1 188 ? -15.941 -6.448 1.606 1.00 86.12 188 GLN A O 1
ATOM 1527 N N . ASN A 1 189 ? -13.981 -5.539 1.040 1.00 90.94 189 ASN A N 1
ATOM 1528 C CA . ASN A 1 189 ? -13.702 -4.966 2.351 1.00 90.94 189 ASN A CA 1
ATOM 1529 C C . ASN A 1 189 ? -14.064 -3.481 2.407 1.00 90.94 189 ASN A C 1
ATOM 1531 O O . ASN A 1 189 ? -14.057 -2.763 1.404 1.00 90.94 189 ASN A O 1
ATOM 1535 N N . VAL A 1 190 ? -14.308 -3.024 3.632 1.00 93.25 190 VAL A N 1
ATOM 1536 C CA . VAL A 1 190 ? -14.358 -1.607 3.988 1.00 93.25 190 VAL A CA 1
ATOM 1537 C C . VAL A 1 190 ? -12.979 -1.198 4.497 1.00 93.25 190 VAL A C 1
ATOM 1539 O O . VAL A 1 190 ? -12.378 -1.914 5.302 1.00 93.25 190 VAL A O 1
ATOM 1542 N N . PHE A 1 191 ? -12.488 -0.049 4.046 1.00 94.75 191 PHE A N 1
ATOM 1543 C CA . PHE A 1 191 ? -11.220 0.530 4.481 1.00 94.75 191 PHE A CA 1
ATOM 1544 C C . PHE A 1 191 ? -11.447 1.831 5.235 1.00 94.75 191 PHE A C 1
ATOM 1546 O O . PHE A 1 191 ? -12.427 2.543 5.013 1.00 94.75 191 PHE A O 1
ATOM 1553 N N . LEU A 1 192 ? -10.504 2.143 6.116 1.00 94.62 192 LEU A N 1
ATOM 1554 C CA . LEU A 1 192 ? -10.462 3.398 6.845 1.00 94.62 192 LEU A CA 1
ATOM 1555 C C . LEU A 1 192 ? -9.622 4.414 6.060 1.00 94.62 192 LEU A C 1
ATOM 1557 O O . LEU A 1 192 ? -8.442 4.171 5.810 1.00 94.62 192 LEU A O 1
ATOM 1561 N N . GLU A 1 193 ? -10.207 5.553 5.690 1.00 92.81 193 GLU A N 1
ATOM 1562 C CA . GLU A 1 193 ? -9.450 6.683 5.132 1.00 92.81 193 GLU A CA 1
ATOM 1563 C C . GLU A 1 193 ? -8.883 7.565 6.249 1.00 92.81 193 GLU A C 1
ATOM 1565 O O . GLU A 1 193 ? -7.753 8.041 6.152 1.00 92.81 193 GLU A O 1
ATOM 1570 N N . ARG A 1 194 ? -9.660 7.776 7.318 1.00 93.44 194 ARG A N 1
ATOM 1571 C CA . ARG A 1 194 ? -9.292 8.640 8.446 1.00 93.44 194 ARG A CA 1
ATOM 1572 C C . ARG A 1 194 ? -10.106 8.288 9.687 1.00 93.44 194 ARG A C 1
ATOM 1574 O O . ARG A 1 194 ? -11.297 7.995 9.576 1.00 93.44 194 ARG A O 1
ATOM 1581 N N . LEU A 1 195 ? -9.484 8.360 10.861 1.00 95.69 195 LEU A N 1
ATOM 1582 C CA . LEU A 1 195 ? -10.156 8.214 12.153 1.00 95.69 195 LEU A CA 1
ATOM 1583 C C . LEU A 1 195 ? -9.902 9.440 13.022 1.00 95.69 195 LEU A C 1
ATOM 1585 O O . LEU A 1 195 ? -8.760 9.778 13.303 1.00 95.69 195 LEU A O 1
ATOM 1589 N N . GLU A 1 196 ? -10.957 10.087 13.490 1.00 94.69 196 GLU A N 1
ATOM 1590 C CA . GLU A 1 196 ? -10.845 11.234 14.391 1.00 94.69 196 GLU A CA 1
ATOM 1591 C C . GLU A 1 196 ? -11.236 10.805 15.803 1.00 94.69 196 GLU A C 1
ATOM 1593 O O . GLU A 1 196 ? -12.307 10.237 16.023 1.00 94.69 196 GLU A O 1
ATOM 1598 N N . VAL A 1 197 ? -10.358 11.056 16.771 1.00 92.94 197 VAL A N 1
ATOM 1599 C CA . VAL A 1 197 ? -10.617 10.778 18.184 1.00 92.94 197 VAL A CA 1
ATOM 1600 C C . VAL A 1 197 ? -11.063 12.070 18.848 1.00 92.94 197 VAL A C 1
ATOM 1602 O O . VAL A 1 197 ? -10.240 12.924 19.170 1.00 92.94 197 VAL A O 1
ATOM 1605 N N . ASN A 1 198 ? -12.357 12.217 19.108 1.00 91.38 198 ASN A N 1
ATOM 1606 C CA . ASN A 1 198 ? -12.849 13.402 19.797 1.00 91.38 198 ASN A CA 1
ATOM 1607 C C . ASN A 1 198 ? -12.617 13.287 21.299 1.00 91.38 198 ASN A C 1
ATOM 1609 O O . ASN A 1 198 ? -12.919 12.270 21.930 1.00 91.38 198 ASN A O 1
ATOM 1613 N N . ARG A 1 199 ? -12.078 14.359 21.886 1.00 87.25 199 ARG A N 1
ATOM 1614 C CA . ARG A 1 199 ? -11.815 14.441 23.322 1.00 87.25 199 ARG A CA 1
ATOM 1615 C C . ARG A 1 199 ? -12.435 15.695 23.913 1.00 87.25 199 ARG A C 1
ATOM 1617 O O . ARG A 1 199 ? -12.286 16.782 23.366 1.00 87.25 199 ARG A O 1
ATOM 1624 N N . LEU A 1 200 ? -13.078 15.537 25.064 1.00 84.19 200 LEU A N 1
ATOM 1625 C CA . LEU A 1 200 ? -13.612 16.623 25.877 1.00 84.19 200 LEU A CA 1
ATOM 1626 C C . LEU A 1 200 ? -13.128 16.436 27.314 1.00 84.19 200 LEU A C 1
ATOM 1628 O O . LEU A 1 200 ? -13.193 15.331 27.848 1.00 84.19 200 LEU A O 1
ATOM 1632 N N . SER A 1 201 ? -12.630 17.502 27.944 1.00 79.06 201 SER A N 1
ATOM 1633 C CA . SER A 1 201 ? -12.212 17.486 29.358 1.00 79.06 201 SER A CA 1
ATOM 1634 C C . SER A 1 201 ? -11.271 16.320 29.715 1.00 79.06 201 SER A C 1
ATOM 1636 O O . SER A 1 201 ? -11.433 15.672 30.744 1.00 79.06 201 SER A O 1
ATOM 1638 N N . ASN A 1 202 ? -10.294 16.031 28.847 1.00 77.19 202 ASN A N 1
ATOM 1639 C CA . ASN A 1 202 ? -9.345 14.909 28.947 1.00 77.19 202 ASN A CA 1
ATOM 1640 C C . ASN A 1 202 ? -9.937 13.488 28.835 1.00 77.19 202 ASN A C 1
ATOM 1642 O O . ASN A 1 202 ? -9.178 12.521 28.925 1.00 77.19 202 ASN A O 1
ATOM 1646 N N . ALA A 1 203 ? -11.225 13.324 28.538 1.00 85.06 203 ALA A N 1
ATOM 1647 C CA . ALA A 1 203 ? -11.836 12.034 28.218 1.00 85.06 203 ALA A CA 1
ATOM 1648 C C . ALA A 1 203 ? -12.119 11.917 26.713 1.00 85.06 203 ALA A C 1
ATOM 1650 O O . ALA A 1 203 ? -12.413 12.910 26.051 1.00 85.06 203 ALA A O 1
ATOM 1651 N N . THR A 1 204 ? -12.013 10.709 26.159 1.00 89.88 204 THR A N 1
ATOM 1652 C CA . THR A 1 204 ? -12.444 10.437 24.779 1.00 89.88 204 THR A CA 1
ATOM 1653 C C . THR A 1 204 ? -13.960 10.289 24.755 1.00 89.88 204 THR A C 1
ATOM 1655 O O . THR A 1 204 ? -14.499 9.468 25.491 1.00 89.88 204 THR A O 1
ATOM 1658 N N . THR A 1 205 ? -14.639 11.085 23.930 1.00 91.44 205 THR A N 1
ATOM 1659 C CA . THR A 1 205 ? -16.105 11.089 23.832 1.00 91.44 205 THR A CA 1
ATOM 1660 C C . THR A 1 205 ? -16.595 10.116 22.769 1.00 91.44 205 THR A C 1
ATOM 1662 O O . THR A 1 205 ? -17.448 9.279 23.044 1.00 91.44 205 THR A O 1
ATOM 1665 N N . ASN A 1 206 ? -16.044 10.207 21.561 1.00 93.69 206 ASN A N 1
ATOM 1666 C CA . ASN A 1 206 ? -16.370 9.326 20.450 1.00 93.69 206 ASN A CA 1
ATOM 1667 C C . ASN A 1 206 ? -15.194 9.201 19.477 1.00 93.69 206 ASN A C 1
ATOM 1669 O O . ASN A 1 206 ? -14.239 9.983 19.510 1.00 93.69 206 ASN A O 1
ATOM 1673 N N . LEU A 1 207 ? -15.270 8.184 18.628 1.00 96.44 207 LEU A N 1
ATOM 1674 C CA . LEU A 1 207 ? -14.387 7.991 17.489 1.00 96.44 207 LEU A CA 1
ATOM 1675 C C . LEU A 1 207 ? -15.222 8.156 16.223 1.00 96.44 207 LEU A C 1
ATOM 1677 O O . LEU A 1 207 ? -16.259 7.508 16.092 1.00 96.44 207 LEU A O 1
ATOM 1681 N N . ILE A 1 208 ? -14.772 9.002 15.300 1.00 97.19 208 ILE A N 1
ATOM 1682 C CA . ILE A 1 208 ? -15.391 9.197 13.988 1.00 97.19 208 ILE A CA 1
ATOM 1683 C C . ILE A 1 208 ? -14.562 8.445 12.948 1.00 97.19 208 ILE A C 1
ATOM 1685 O O . ILE A 1 208 ? -13.367 8.680 12.801 1.00 97.19 208 ILE A O 1
ATOM 1689 N N . PHE A 1 209 ? -15.213 7.551 12.216 1.00 97.44 209 PHE A N 1
ATOM 1690 C CA . PHE A 1 209 ? -14.638 6.706 11.181 1.00 97.44 209 PHE A CA 1
ATOM 1691 C C . PHE A 1 209 ? -15.066 7.232 9.816 1.00 97.44 209 PHE A C 1
ATOM 1693 O O . PHE A 1 209 ? -16.253 7.203 9.486 1.00 97.44 209 PHE A O 1
ATOM 1700 N N . HIS A 1 210 ? -14.103 7.678 9.014 1.00 96.94 210 HIS A N 1
ATOM 1701 C CA . HIS A 1 210 ? -14.307 7.988 7.602 1.00 96.94 210 HIS A CA 1
ATOM 1702 C C . HIS A 1 210 ? -13.942 6.756 6.787 1.00 96.94 210 HIS A C 1
ATOM 1704 O O . HIS A 1 210 ? -12.771 6.380 6.685 1.00 96.94 210 HIS A O 1
ATOM 1710 N N . LEU A 1 211 ? -14.970 6.085 6.281 1.00 96.31 211 LEU A N 1
ATOM 1711 C CA . LEU A 1 211 ? -14.878 4.769 5.674 1.00 96.31 211 LEU A CA 1
ATOM 1712 C C . LEU A 1 211 ? -15.072 4.861 4.167 1.00 96.31 211 LEU A C 1
ATOM 1714 O O . LEU A 1 211 ? -15.861 5.669 3.672 1.00 96.31 211 LEU A O 1
ATOM 1718 N N . VAL A 1 212 ? -14.387 3.975 3.451 1.00 94.94 212 VAL A N 1
ATOM 1719 C CA . VAL A 1 212 ? -14.516 3.817 2.007 1.00 94.94 212 VAL A CA 1
ATOM 1720 C C . VAL A 1 212 ? -14.723 2.351 1.651 1.00 94.94 212 VAL A C 1
ATOM 1722 O O . VAL A 1 212 ? -14.041 1.461 2.161 1.00 94.94 212 VAL A O 1
ATOM 1725 N N . ALA A 1 213 ? -15.663 2.097 0.752 1.00 93.25 213 ALA A N 1
ATOM 1726 C CA . ALA A 1 213 ? -15.935 0.782 0.192 1.00 93.25 213 ALA A CA 1
ATOM 1727 C C . ALA A 1 213 ? -16.248 0.916 -1.298 1.00 93.25 213 ALA A C 1
ATOM 1729 O O . ALA A 1 213 ? -16.598 1.995 -1.773 1.00 93.25 213 ALA A O 1
ATOM 1730 N N . GLN A 1 214 ? -16.138 -0.184 -2.027 1.00 90.56 214 GLN A N 1
ATOM 1731 C CA . GLN A 1 214 ? -16.538 -0.252 -3.424 1.00 90.56 214 GLN A CA 1
ATOM 1732 C C . GLN A 1 214 ? -17.793 -1.113 -3.543 1.00 90.56 214 GLN A C 1
ATOM 1734 O O . GLN A 1 214 ? -17.899 -2.151 -2.883 1.00 90.56 214 GLN A O 1
ATOM 1739 N N . ASP A 1 215 ? -18.743 -0.671 -4.364 1.00 84.75 215 ASP A N 1
ATOM 1740 C CA . ASP A 1 215 ? -19.966 -1.422 -4.615 1.00 84.75 215 ASP A CA 1
ATOM 1741 C C . ASP A 1 215 ? -19.665 -2.794 -5.224 1.00 84.75 215 ASP A C 1
ATOM 1743 O O . ASP A 1 215 ? -18.654 -3.014 -5.898 1.00 84.75 215 ASP A O 1
ATOM 1747 N N . LEU A 1 216 ? -20.575 -3.743 -4.999 1.00 78.25 216 LEU A N 1
ATOM 1748 C CA . LEU A 1 216 ? -20.491 -5.037 -5.661 1.00 78.25 216 LEU A CA 1
ATOM 1749 C C . LEU A 1 216 ? -20.526 -4.824 -7.172 1.00 78.25 216 LEU A C 1
ATOM 1751 O O . LEU A 1 216 ? -21.380 -4.105 -7.696 1.00 78.25 216 LEU A O 1
ATOM 1755 N N . ASN A 1 217 ? -19.603 -5.477 -7.875 1.00 72.06 217 ASN A N 1
ATOM 1756 C CA . ASN A 1 217 ? -19.560 -5.418 -9.324 1.00 72.06 217 ASN A CA 1
ATOM 1757 C C . ASN A 1 217 ? -20.719 -6.234 -9.921 1.00 72.06 217 ASN A C 1
ATOM 1759 O O . ASN A 1 217 ? -20.562 -7.402 -10.271 1.00 72.06 217 ASN A O 1
ATOM 1763 N N . LEU A 1 218 ? -21.902 -5.624 -9.989 1.00 74.06 218 LEU A N 1
ATOM 1764 C CA . LEU A 1 218 ? -23.102 -6.233 -10.565 1.00 74.06 218 LEU A CA 1
ATOM 1765 C C . LEU A 1 218 ? -23.065 -6.238 -12.100 1.00 74.06 218 LEU A C 1
ATOM 1767 O O . LEU A 1 218 ? -23.820 -6.985 -12.718 1.00 74.06 218 LEU A O 1
ATOM 1771 N N . ASN A 1 219 ? -22.207 -5.417 -12.720 1.00 73.44 219 ASN A N 1
ATOM 1772 C CA . ASN A 1 219 ? -22.084 -5.333 -14.169 1.00 73.44 219 ASN A CA 1
ATOM 1773 C C . ASN A 1 219 ? -20.607 -5.273 -14.608 1.00 73.44 219 ASN A C 1
ATOM 1775 O O . ASN A 1 219 ? -19.988 -4.219 -14.472 1.00 73.44 219 ASN A O 1
ATOM 1779 N N . PRO A 1 220 ? -20.065 -6.337 -15.233 1.00 70.62 220 PRO A N 1
ATOM 1780 C CA . PRO A 1 220 ? -18.652 -6.418 -15.600 1.00 70.62 220 PRO A CA 1
ATOM 1781 C C . PRO A 1 220 ? -18.194 -5.353 -16.608 1.00 70.62 220 PRO A C 1
ATOM 1783 O O . PRO A 1 220 ? -16.993 -5.180 -16.791 1.00 70.62 220 PRO A O 1
ATOM 1786 N N . THR A 1 221 ? -19.112 -4.635 -17.266 1.00 73.94 221 THR A N 1
ATOM 1787 C CA . THR A 1 221 ? -18.767 -3.562 -18.211 1.00 73.94 221 THR A CA 1
ATOM 1788 C C . THR A 1 221 ? -18.589 -2.194 -17.557 1.00 73.94 221 THR A C 1
ATOM 1790 O O . THR A 1 221 ? -18.214 -1.249 -18.248 1.00 73.94 221 THR A O 1
ATOM 1793 N N . ARG A 1 222 ? -18.912 -2.041 -16.267 1.00 75.00 222 ARG A N 1
ATOM 1794 C CA . ARG A 1 222 ? -18.813 -0.765 -15.552 1.00 75.00 222 ARG A CA 1
ATOM 1795 C C . ARG A 1 222 ? -17.928 -0.938 -14.329 1.00 75.00 222 ARG A C 1
ATOM 1797 O O . ARG A 1 222 ? -18.095 -1.884 -13.568 1.00 75.00 222 ARG A O 1
ATOM 1804 N N . GLU A 1 223 ? -17.007 -0.002 -14.127 1.00 74.44 223 GLU A N 1
ATOM 1805 C CA . GLU A 1 223 ? -16.238 0.019 -12.890 1.00 74.44 223 GLU A CA 1
ATOM 1806 C C . GLU A 1 223 ? -17.175 0.272 -11.699 1.00 74.44 223 GLU A C 1
ATOM 1808 O O . GLU A 1 223 ? -18.022 1.173 -11.764 1.00 74.44 223 GLU A O 1
ATOM 1813 N N . PRO A 1 224 ? -17.076 -0.540 -10.635 1.00 83.25 224 PRO A N 1
ATOM 1814 C CA . PRO A 1 224 ? -17.943 -0.391 -9.484 1.00 83.25 224 PRO A CA 1
ATOM 1815 C C . PRO A 1 224 ? -17.664 0.923 -8.752 1.00 83.25 224 PRO A C 1
ATOM 1817 O O . PRO A 1 224 ? -16.517 1.339 -8.577 1.00 83.25 224 PRO A O 1
ATOM 1820 N N . GLU A 1 225 ? -18.742 1.577 -8.328 1.00 86.56 225 GLU A N 1
ATOM 1821 C CA . GLU A 1 225 ? -18.691 2.906 -7.732 1.00 86.56 225 GLU A CA 1
ATOM 1822 C C . GLU A 1 225 ? -18.085 2.864 -6.325 1.00 86.56 225 GLU A C 1
ATOM 1824 O O . GLU A 1 225 ? -18.351 1.955 -5.533 1.00 86.56 225 GLU A O 1
ATOM 1829 N N . ILE A 1 226 ? -17.256 3.860 -6.016 1.00 90.56 226 ILE A N 1
ATOM 1830 C CA . ILE A 1 226 ? -16.643 4.024 -4.700 1.00 90.56 226 ILE A CA 1
ATOM 1831 C C . ILE A 1 226 ? -17.606 4.814 -3.812 1.00 90.56 226 ILE A C 1
ATOM 1833 O O . ILE A 1 226 ? -17.981 5.942 -4.129 1.00 90.56 226 ILE A O 1
ATOM 1837 N N . ARG A 1 227 ? -17.966 4.248 -2.658 1.00 91.56 227 ARG A N 1
ATOM 1838 C CA . ARG A 1 227 ? -18.802 4.894 -1.644 1.00 91.56 227 ARG A CA 1
ATOM 1839 C C . ARG A 1 227 ? -17.973 5.292 -0.436 1.00 91.56 227 ARG A C 1
ATOM 1841 O O . ARG A 1 227 ? -17.273 4.468 0.148 1.00 91.56 227 ARG A O 1
ATOM 1848 N N . ARG A 1 228 ? -18.121 6.550 -0.025 1.00 94.50 228 ARG A N 1
ATOM 1849 C CA . ARG A 1 228 ? -17.546 7.098 1.208 1.00 94.50 228 ARG A CA 1
ATOM 1850 C C . ARG A 1 228 ? -18.656 7.426 2.188 1.00 94.50 228 ARG A C 1
ATOM 1852 O O . ARG A 1 228 ? -19.688 7.972 1.799 1.00 94.50 228 ARG A O 1
ATOM 1859 N N . PHE A 1 229 ? -18.464 7.070 3.448 1.00 95.81 229 PHE A N 1
ATOM 1860 C CA . PHE A 1 229 ? -19.453 7.309 4.489 1.00 95.81 229 PHE A CA 1
ATOM 1861 C C . PHE A 1 229 ? -18.787 7.452 5.850 1.00 95.81 229 PHE A C 1
ATOM 1863 O O . PHE A 1 229 ? -17.744 6.862 6.125 1.00 95.81 229 PHE A O 1
ATOM 1870 N N . THR A 1 230 ? -19.428 8.230 6.715 1.00 97.56 230 THR A N 1
ATOM 1871 C CA . THR A 1 230 ? -18.933 8.497 8.063 1.00 97.56 230 THR A CA 1
ATOM 1872 C C . THR A 1 230 ? -19.794 7.776 9.090 1.00 97.56 230 THR A C 1
ATOM 1874 O O . THR A 1 230 ? -21.028 7.742 8.989 1.00 97.56 230 THR A O 1
ATOM 1877 N N . ARG A 1 231 ? -19.142 7.179 10.082 1.00 97.50 231 ARG A N 1
ATOM 1878 C CA . ARG A 1 231 ? -19.776 6.538 11.238 1.00 97.50 231 ARG A CA 1
ATOM 1879 C C . ARG A 1 231 ? -19.096 7.006 12.507 1.00 97.50 231 ARG A C 1
ATOM 1881 O O . ARG A 1 231 ? -17.953 7.441 12.464 1.00 97.50 231 ARG A O 1
ATOM 1888 N N . PHE A 1 232 ? -19.792 6.925 13.626 1.00 96.50 232 PHE A N 1
ATOM 1889 C CA . PHE A 1 232 ? -19.208 7.217 14.923 1.00 96.50 232 PHE A CA 1
ATOM 1890 C C . PHE A 1 232 ? -19.495 6.062 15.870 1.00 96.50 232 PHE A C 1
ATOM 1892 O O . PHE A 1 232 ? -20.532 5.417 15.743 1.00 96.50 232 PHE A O 1
ATOM 1899 N N . LEU A 1 233 ? -18.563 5.812 16.784 1.00 97.56 233 LEU A N 1
ATOM 1900 C CA . LEU A 1 233 ? -18.745 4.877 17.888 1.00 97.56 233 LEU A CA 1
ATOM 1901 C C . LEU A 1 233 ? -18.328 5.526 19.199 1.00 97.56 233 LEU A C 1
ATOM 1903 O O . LEU A 1 233 ? -17.428 6.374 19.236 1.00 97.56 233 LEU A O 1
ATOM 1907 N N . THR A 1 234 ? -18.971 5.101 20.274 1.00 97.19 234 THR A N 1
ATOM 1908 C CA . THR A 1 234 ? -18.704 5.548 21.636 1.00 97.19 234 THR A CA 1
ATOM 1909 C C . THR A 1 234 ? -18.362 4.373 22.546 1.00 97.19 234 THR A C 1
ATOM 1911 O O . THR A 1 234 ? -18.560 3.204 22.211 1.00 97.19 234 THR A O 1
ATOM 1914 N N . PHE A 1 235 ? -17.774 4.674 23.702 1.00 96.31 235 PHE A N 1
ATOM 1915 C CA . PHE A 1 235 ? -17.651 3.679 24.765 1.00 96.31 235 PHE A CA 1
ATOM 1916 C C . PHE A 1 235 ? -19.042 3.390 25.331 1.00 96.31 235 PHE A C 1
ATOM 1918 O O . PHE A 1 235 ? -19.793 4.326 25.594 1.00 96.31 235 PHE A O 1
ATOM 1925 N N . GLY A 1 236 ? -19.364 2.115 25.542 1.00 96.25 236 GLY A N 1
ATOM 1926 C CA . GLY A 1 236 ? -20.706 1.685 25.937 1.00 96.25 236 GLY A CA 1
ATOM 1927 C C . GLY A 1 236 ? -21.608 1.261 24.773 1.00 96.25 236 GLY A C 1
ATOM 1928 O O . GLY A 1 236 ? -22.649 0.667 25.027 1.00 96.25 236 GLY A O 1
ATOM 1929 N N . ASP A 1 237 ? -21.219 1.496 23.513 1.00 98.00 237 ASP A N 1
ATOM 1930 C CA . ASP A 1 237 ? -21.993 1.016 22.358 1.00 98.00 237 ASP A CA 1
ATOM 1931 C C . ASP A 1 237 ? -22.139 -0.511 22.393 1.00 98.00 237 ASP A C 1
ATOM 1933 O O . ASP A 1 237 ? -21.202 -1.234 22.752 1.00 98.00 237 ASP A O 1
ATOM 1937 N N . SER A 1 238 ? -23.303 -1.020 21.992 1.00 97.94 238 SER A N 1
ATOM 1938 C CA . SER A 1 238 ? -23.542 -2.460 21.948 1.00 97.94 238 SER A CA 1
ATOM 1939 C C . SER A 1 238 ? -22.831 -3.112 20.758 1.00 97.94 238 SER A C 1
ATOM 1941 O O . SER A 1 238 ? -22.445 -2.466 19.780 1.00 97.94 238 SER A O 1
ATOM 1943 N N . VAL A 1 239 ? -22.721 -4.441 20.778 1.00 97.25 239 VAL A N 1
ATOM 1944 C CA . VAL A 1 239 ? -22.271 -5.213 19.605 1.00 97.25 239 VAL A CA 1
ATOM 1945 C C . VAL A 1 239 ? -23.080 -4.877 18.350 1.00 97.25 239 VAL A C 1
ATOM 1947 O O . VAL A 1 239 ? -22.510 -4.803 17.262 1.00 97.25 239 VAL A O 1
ATOM 1950 N N . GLN A 1 240 ? -24.396 -4.686 18.478 1.00 97.25 240 GLN A N 1
ATOM 1951 C CA . GLN A 1 240 ? -25.260 -4.407 17.333 1.00 97.25 240 GLN A CA 1
ATOM 1952 C C . GLN A 1 240 ? -24.958 -3.034 16.731 1.00 97.25 240 GLN A C 1
ATOM 1954 O O . GLN A 1 240 ? -24.901 -2.916 15.506 1.00 97.25 240 GLN A O 1
ATOM 1959 N N . ASP A 1 241 ? -24.695 -2.034 17.573 1.00 97.69 241 ASP A N 1
ATOM 1960 C CA . ASP A 1 241 ? -24.308 -0.696 17.125 1.00 97.69 241 ASP A CA 1
ATOM 1961 C C . ASP A 1 241 ? -22.998 -0.764 16.336 1.00 97.69 241 ASP A C 1
ATOM 1963 O O . ASP A 1 241 ? -22.935 -0.299 15.195 1.00 97.69 241 ASP A O 1
ATOM 1967 N N . VAL A 1 242 ? -21.994 -1.470 16.868 1.00 97.50 242 VAL A N 1
ATOM 1968 C CA . VAL A 1 242 ? -20.705 -1.667 16.191 1.00 97.50 242 VAL A CA 1
ATOM 1969 C C . VAL A 1 242 ? -20.860 -2.397 14.855 1.00 97.50 242 VAL A C 1
ATOM 1971 O O . VAL A 1 242 ? -20.308 -1.946 13.851 1.00 97.50 242 VAL A O 1
ATOM 1974 N N . LEU A 1 243 ? -21.621 -3.495 14.810 1.00 97.12 243 LEU A N 1
ATOM 1975 C CA . LEU A 1 243 ? -21.860 -4.244 13.570 1.00 97.12 243 LEU A CA 1
ATOM 1976 C C . LEU A 1 243 ? -22.630 -3.414 12.535 1.00 97.12 243 LEU A C 1
ATOM 1978 O O . LEU A 1 243 ? -22.360 -3.521 11.341 1.00 97.12 243 LEU A O 1
ATOM 1982 N N . SER A 1 244 ? -23.569 -2.573 12.973 1.00 96.31 244 SER A N 1
ATOM 1983 C CA . SER A 1 244 ? -24.320 -1.686 12.079 1.00 96.31 244 SER A CA 1
ATOM 1984 C C . SER A 1 244 ? -23.455 -0.559 11.501 1.00 96.31 244 SER A C 1
ATOM 1986 O O . SER A 1 244 ? -23.672 -0.122 10.368 1.00 96.31 244 SER A O 1
ATOM 1988 N N . ALA A 1 245 ? -22.456 -0.105 12.261 1.00 96.00 245 ALA A N 1
ATOM 1989 C CA . ALA A 1 245 ? -21.548 0.956 11.860 1.00 96.00 245 ALA A CA 1
ATOM 1990 C C . ALA A 1 245 ? -20.415 0.446 10.957 1.00 96.00 245 ALA A C 1
ATOM 1992 O O . ALA A 1 245 ? -20.153 1.046 9.916 1.00 96.00 245 ALA A O 1
ATOM 1993 N N . LEU A 1 246 ? -19.740 -0.640 11.349 1.00 95.75 246 LEU A N 1
ATOM 1994 C CA . LEU A 1 246 ? -18.498 -1.104 10.713 1.00 95.75 246 LEU A CA 1
ATOM 1995 C C . LEU A 1 246 ? -18.658 -2.386 9.882 1.00 95.75 246 LEU A C 1
ATOM 1997 O O . LEU A 1 246 ? -17.761 -2.724 9.112 1.00 95.75 246 LEU A O 1
ATOM 2001 N N . GLY A 1 247 ? -19.781 -3.095 10.012 1.00 94.19 247 GLY A N 1
ATOM 2002 C CA . GLY A 1 247 ? -19.978 -4.414 9.414 1.00 94.19 247 GLY A CA 1
ATOM 2003 C C . GLY A 1 247 ? -19.395 -5.547 10.263 1.00 94.19 247 GLY A C 1
ATOM 2004 O O . GLY A 1 247 ? -19.091 -5.380 11.441 1.00 94.19 247 GLY A O 1
ATOM 2005 N N . SER A 1 248 ? -19.265 -6.735 9.671 1.00 94.50 248 SER A N 1
ATOM 2006 C CA . SER A 1 248 ? -18.726 -7.909 10.364 1.00 94.50 248 SER A CA 1
ATOM 2007 C C . SER A 1 248 ? -17.217 -7.788 10.609 1.00 94.50 248 SER A C 1
ATOM 2009 O O . SER A 1 248 ? -16.491 -7.410 9.685 1.00 94.50 248 SER A O 1
ATOM 2011 N N . PRO A 1 249 ? -16.709 -8.183 11.790 1.00 96.50 249 PRO A N 1
ATOM 2012 C CA . PRO A 1 249 ? -15.276 -8.209 12.041 1.00 96.50 249 PRO A CA 1
ATOM 2013 C C . PRO A 1 249 ? -14.583 -9.288 11.212 1.00 96.50 249 PRO A C 1
ATOM 2015 O O . PRO A 1 249 ? -15.157 -10.335 10.911 1.00 96.50 249 PRO A O 1
ATOM 2018 N N . SER A 1 250 ? -13.305 -9.071 10.908 1.00 95.31 250 SER A N 1
ATOM 2019 C CA . SER A 1 250 ? -12.467 -10.062 10.229 1.00 95.31 250 SER A CA 1
ATOM 2020 C C . SER A 1 250 ? -12.209 -11.287 11.110 1.00 95.31 250 SER A C 1
ATOM 2022 O O . SER A 1 250 ? -12.089 -12.405 10.612 1.00 95.31 250 SER A O 1
ATOM 2024 N N . ARG A 1 251 ? -12.107 -11.087 12.430 1.00 96.00 251 ARG A N 1
ATOM 2025 C CA . ARG A 1 251 ? -11.939 -12.164 13.411 1.00 96.00 251 ARG A CA 1
ATOM 2026 C C . ARG A 1 251 ? -12.550 -11.780 14.755 1.00 96.00 251 ARG A C 1
ATOM 2028 O O . ARG A 1 251 ? -12.506 -10.617 15.145 1.00 96.00 251 ARG A O 1
ATOM 2035 N N . VAL A 1 252 ? -13.058 -12.774 15.480 1.00 95.50 252 VAL A N 1
ATOM 2036 C CA . VAL A 1 252 ? -13.444 -12.641 16.891 1.00 95.50 252 VAL A CA 1
ATOM 2037 C C . VAL A 1 252 ? -12.452 -13.415 17.752 1.00 95.50 252 VAL A C 1
ATOM 2039 O O . VAL A 1 252 ? -12.162 -14.579 17.471 1.00 95.50 252 VAL A O 1
ATOM 2042 N N . PHE A 1 253 ? -11.918 -12.778 18.791 1.00 92.62 253 PHE A N 1
ATOM 2043 C CA . PHE A 1 253 ? -10.966 -13.395 19.714 1.00 92.62 253 PHE A CA 1
ATOM 2044 C C . PHE A 1 253 ? -11.459 -13.291 21.155 1.00 92.62 253 PHE A C 1
ATOM 2046 O O . PHE A 1 253 ? -11.651 -12.194 21.666 1.00 92.62 253 PHE A O 1
ATOM 2053 N N . TYR A 1 254 ? -11.614 -14.426 21.832 1.00 88.88 254 TYR A N 1
ATOM 2054 C CA . TYR A 1 254 ? -12.023 -14.476 23.235 1.00 88.88 254 TYR A CA 1
ATOM 2055 C C . TYR A 1 254 ? -10.797 -14.508 24.139 1.00 88.88 254 TYR A C 1
ATOM 2057 O O . TYR A 1 254 ? -9.899 -15.331 23.952 1.00 88.88 254 TYR A O 1
ATOM 2065 N N . LYS A 1 255 ? -10.769 -13.644 25.155 1.00 84.75 255 LYS A N 1
ATOM 2066 C CA . LYS A 1 255 ? -9.690 -13.606 26.141 1.00 84.75 255 LYS A CA 1
ATOM 2067 C C . LYS A 1 255 ? -9.754 -14.866 27.006 1.00 84.75 255 LYS A C 1
ATOM 2069 O O . LYS A 1 255 ? -10.518 -14.941 27.961 1.00 84.75 255 LYS A O 1
ATOM 2074 N N . THR A 1 256 ? -8.963 -15.875 26.665 1.00 67.94 256 THR A N 1
ATOM 2075 C CA . THR A 1 256 ? -8.983 -17.180 27.341 1.00 67.94 256 THR A CA 1
ATOM 2076 C C . THR A 1 256 ? -8.533 -17.101 28.796 1.00 67.94 256 THR A C 1
ATOM 2078 O O . THR A 1 256 ? -9.104 -17.787 29.638 1.00 67.94 256 THR A O 1
ATOM 2081 N N . GLU A 1 257 ? -7.573 -16.231 29.124 1.00 62.44 257 GLU A N 1
ATOM 2082 C CA . GLU A 1 257 ? -7.057 -16.089 30.486 1.00 62.44 257 GLU A CA 1
ATOM 2083 C C . GLU A 1 257 ? -6.679 -14.638 30.792 1.00 62.44 257 GLU A C 1
ATOM 2085 O O . GLU A 1 257 ? -5.926 -13.982 30.069 1.00 62.44 257 GLU A O 1
ATOM 2090 N N . ASP A 1 258 ? -7.185 -14.125 31.908 1.00 63.47 258 ASP A N 1
ATOM 2091 C CA . ASP A 1 258 ? -6.606 -12.940 32.518 1.00 63.47 258 ASP A CA 1
ATOM 2092 C C . ASP A 1 258 ? -5.380 -13.390 33.317 1.00 63.47 258 ASP A C 1
ATOM 2094 O O . ASP A 1 258 ? -5.513 -14.037 34.355 1.00 63.47 258 ASP A O 1
ATOM 2098 N N . LYS A 1 259 ? -4.182 -13.078 32.807 1.00 64.38 259 LYS A N 1
ATOM 2099 C CA . LYS A 1 259 ? -2.897 -13.472 33.406 1.00 64.38 259 LYS A CA 1
ATOM 2100 C C . LYS A 1 259 ? -2.741 -12.994 34.854 1.00 64.38 259 LYS A C 1
ATOM 2102 O O . LYS A 1 259 ? -1.924 -13.553 35.570 1.00 64.38 259 LYS A O 1
ATOM 2107 N N . MET A 1 260 ? -3.544 -12.033 35.320 1.00 60.91 260 MET A N 1
ATOM 2108 C CA . MET A 1 260 ? -3.570 -11.627 36.729 1.00 60.91 260 MET A CA 1
ATOM 2109 C C . MET A 1 260 ? -4.426 -12.545 37.616 1.00 60.91 260 MET A C 1
ATOM 2111 O O . MET A 1 260 ? -4.218 -12.596 38.830 1.00 60.91 260 MET A O 1
ATOM 2115 N N . LYS A 1 261 ? -5.343 -13.343 37.046 1.00 62.03 261 LYS A N 1
ATOM 2116 C CA . LYS A 1 261 ? -6.198 -14.274 37.805 1.00 62.03 261 LYS A CA 1
ATOM 2117 C C . LYS A 1 261 ? -5.417 -15.412 38.460 1.00 62.03 261 LYS A C 1
ATOM 2119 O O . LYS A 1 261 ? -5.864 -15.939 39.477 1.00 62.03 261 LYS A O 1
ATOM 2124 N N . ILE A 1 262 ? -4.231 -15.759 37.952 1.00 62.62 262 ILE A N 1
ATOM 2125 C CA . ILE A 1 262 ? -3.351 -16.761 38.581 1.00 62.62 262 ILE A CA 1
ATOM 2126 C C . ILE A 1 262 ? -2.756 -16.288 39.914 1.00 62.62 262 ILE A C 1
ATOM 2128 O O . ILE A 1 262 ? -2.189 -17.103 40.639 1.00 62.62 262 ILE A O 1
ATOM 2132 N N . HIS A 1 263 ? -2.896 -15.006 40.255 1.00 67.19 263 HIS A N 1
ATOM 2133 C CA . HIS A 1 263 ? -2.466 -14.440 41.534 1.00 67.19 263 HIS A CA 1
ATOM 2134 C C . HIS A 1 263 ? -3.620 -14.284 42.538 1.00 67.19 263 HIS A C 1
ATOM 2136 O O . HIS A 1 263 ? -3.378 -13.983 43.702 1.00 67.19 263 HIS A O 1
ATOM 2142 N N . LEU A 1 264 ? -4.873 -14.534 42.130 1.00 66.19 264 LEU A N 1
ATOM 2143 C CA . LEU A 1 264 ? -6.024 -14.495 43.037 1.00 66.19 264 LEU A CA 1
ATOM 2144 C C . LEU A 1 264 ? -6.035 -15.718 43.974 1.00 66.19 264 LEU A C 1
ATOM 2146 O O . LEU A 1 264 ? -5.677 -16.817 43.531 1.00 66.19 264 LEU A O 1
ATOM 2150 N N . PRO A 1 265 ? -6.504 -15.586 45.228 1.00 73.38 265 PRO A N 1
ATOM 2151 C CA . PRO A 1 265 ? -6.729 -16.724 46.121 1.00 73.38 265 PRO A CA 1
ATOM 2152 C C . PRO A 1 265 ? -7.674 -17.762 45.492 1.00 73.38 265 PRO A C 1
ATOM 2154 O O . PRO A 1 265 ? -8.633 -17.397 44.810 1.00 73.38 265 PRO A O 1
ATOM 2157 N N . GLN A 1 266 ? -7.427 -19.060 45.718 1.00 62.94 266 GLN A N 1
ATOM 2158 C CA . GLN A 1 266 ? -8.176 -20.164 45.084 1.00 62.94 266 GLN A CA 1
ATOM 2159 C C . GLN A 1 266 ? -9.700 -20.071 45.275 1.00 62.94 266 GLN A C 1
ATOM 2161 O O . GLN A 1 266 ? -10.445 -20.357 44.339 1.00 62.94 266 GLN A O 1
ATOM 2166 N N . SER A 1 267 ? -10.163 -19.612 46.440 1.00 65.75 267 SER A N 1
ATOM 2167 C CA . SER A 1 267 ? -11.587 -19.407 46.737 1.00 65.75 267 SER A CA 1
ATOM 2168 C C . SER A 1 267 ? -12.260 -18.410 45.788 1.00 65.75 267 SER A C 1
ATOM 2170 O O . SER A 1 267 ? -13.394 -18.625 45.374 1.00 65.75 267 SER A O 1
ATOM 2172 N N . HIS A 1 268 ? -11.551 -17.360 45.369 1.00 61.22 268 HIS A N 1
ATOM 2173 C CA . HIS A 1 268 ? -12.072 -16.352 44.444 1.00 61.22 268 HIS A CA 1
ATOM 2174 C C . HIS A 1 268 ? -12.032 -16.796 42.973 1.00 61.22 268 HIS A C 1
ATOM 2176 O O . HIS A 1 268 ? -12.794 -16.268 42.164 1.00 61.22 268 HIS A O 1
ATOM 2182 N N . ARG A 1 269 ? -11.195 -17.780 42.608 1.00 61.97 269 ARG A N 1
ATOM 2183 C CA . ARG A 1 269 ? -11.142 -18.313 41.230 1.00 61.97 269 ARG A CA 1
ATOM 2184 C C . ARG A 1 269 ? -12.336 -19.202 40.884 1.00 61.97 269 ARG A C 1
ATOM 2186 O O . ARG A 1 269 ? -12.722 -19.256 39.723 1.00 61.97 269 ARG A O 1
ATOM 2193 N N . LEU A 1 270 ? -12.907 -19.893 41.871 1.00 60.59 270 LEU A N 1
ATOM 2194 C CA . LEU A 1 270 ? -13.978 -20.880 41.672 1.00 60.59 270 LEU A CA 1
ATOM 2195 C C . LEU A 1 270 ? -15.380 -20.260 41.541 1.00 60.59 270 LEU A C 1
ATOM 2197 O O . LEU A 1 270 ? -16.291 -20.924 41.058 1.00 60.59 270 LEU A O 1
ATOM 2201 N N . VAL A 1 271 ? -15.557 -19.004 41.964 1.00 57.56 271 VAL A N 1
ATOM 2202 C CA . VAL A 1 271 ? -16.878 -18.357 42.095 1.00 57.56 271 VAL A CA 1
ATOM 2203 C C . VAL A 1 271 ? -17.240 -17.480 40.885 1.00 57.56 271 VAL A C 1
ATOM 2205 O O . VAL A 1 271 ? -18.402 -17.127 40.707 1.00 57.56 271 VAL A O 1
ATOM 2208 N N . GLN A 1 272 ? -16.284 -17.128 40.019 1.00 57.75 272 GLN A N 1
ATOM 2209 C CA . GLN A 1 272 ? -16.560 -16.208 38.911 1.00 57.75 272 GLN A CA 1
ATOM 2210 C C . GLN A 1 272 ? -17.162 -16.908 37.678 1.00 57.75 272 GLN A C 1
ATOM 2212 O O . GLN A 1 272 ? -16.692 -17.980 37.285 1.00 57.75 272 GLN A O 1
ATOM 2217 N N . PRO A 1 273 ? -18.163 -16.292 37.015 1.00 55.34 273 PRO A N 1
ATOM 2218 C CA . PRO A 1 273 ? -18.720 -16.815 35.775 1.00 55.34 273 PRO A CA 1
ATOM 2219 C C . PRO A 1 273 ? -17.634 -16.929 34.695 1.00 55.34 273 PRO A C 1
ATOM 2221 O O . PRO A 1 273 ? -16.777 -16.057 34.555 1.00 55.34 273 PRO A O 1
ATOM 2224 N N . ARG A 1 274 ? -17.698 -18.002 33.896 1.00 63.59 274 ARG A N 1
ATOM 2225 C CA . ARG A 1 274 ? -16.816 -18.285 32.744 1.00 63.59 274 ARG A CA 1
ATOM 2226 C C . ARG A 1 274 ? -17.088 -17.357 31.547 1.00 63.59 274 ARG A C 1
ATOM 2228 O O . ARG A 1 274 ? -17.214 -17.826 30.422 1.00 63.59 274 ARG A O 1
ATOM 2235 N N . LYS A 1 275 ? -17.262 -16.060 31.777 1.00 71.88 275 LYS A N 1
ATOM 2236 C CA . LYS A 1 275 ? -17.448 -15.080 30.707 1.00 71.88 275 LYS A CA 1
ATOM 2237 C C . LYS A 1 275 ? -16.134 -14.340 30.505 1.00 71.88 275 LYS A C 1
ATOM 2239 O O . LYS A 1 275 ? -15.564 -13.810 31.458 1.00 71.88 275 LYS A O 1
ATOM 2244 N N . SER A 1 276 ? -15.627 -14.392 29.283 1.00 82.81 276 SER A N 1
ATOM 2245 C CA . SER A 1 276 ? -14.389 -13.748 28.873 1.00 82.81 276 SER A CA 1
ATOM 2246 C C . SER A 1 276 ? -14.691 -12.603 27.928 1.00 82.81 276 SER A C 1
ATOM 2248 O O . SER A 1 276 ? -15.455 -12.767 26.975 1.00 82.81 276 SER A O 1
ATOM 2250 N N . ASP A 1 277 ? -14.061 -11.459 28.189 1.00 91.31 277 ASP A N 1
ATOM 2251 C CA . ASP A 1 277 ? -14.099 -10.326 27.272 1.00 91.31 277 ASP A CA 1
ATOM 2252 C C . ASP A 1 277 ? -13.590 -10.788 25.908 1.00 91.31 277 ASP A C 1
ATOM 2254 O O . ASP A 1 277 ? -12.733 -11.680 25.809 1.00 91.31 277 ASP A O 1
ATOM 2258 N N . TYR A 1 278 ? -14.107 -10.190 24.847 1.00 94.19 278 TYR A N 1
ATOM 2259 C CA . TYR A 1 278 ? -13.759 -10.596 23.495 1.00 94.19 278 TYR A CA 1
ATOM 2260 C C . TYR A 1 278 ? -13.510 -9.396 22.602 1.00 94.19 278 TYR A C 1
ATOM 2262 O O . TYR A 1 278 ? -14.054 -8.312 22.791 1.00 94.19 278 TYR A O 1
ATOM 2270 N N . PHE A 1 279 ? -12.650 -9.612 21.618 1.00 96.50 279 PHE A N 1
ATOM 2271 C CA . PHE A 1 279 ? -12.260 -8.625 20.638 1.00 96.50 279 PHE A CA 1
ATOM 2272 C C . PHE A 1 279 ? -12.945 -8.897 19.313 1.00 96.50 279 PHE A C 1
ATOM 2274 O O . PHE A 1 279 ? -12.963 -10.033 18.839 1.00 96.50 279 PHE A O 1
ATOM 2281 N N . PHE A 1 280 ? -13.421 -7.833 18.686 1.00 98.00 280 PHE A N 1
ATOM 2282 C CA . PHE A 1 280 ? -13.647 -7.780 17.251 1.00 98.00 280 PHE A CA 1
ATOM 2283 C C . PHE A 1 280 ? -12.406 -7.178 16.599 1.00 98.00 280 PHE A C 1
ATOM 2285 O O . PHE A 1 280 ? -12.048 -6.039 16.893 1.00 98.00 280 PHE A O 1
ATOM 2292 N N . ASN A 1 281 ? -11.743 -7.952 15.739 1.00 97.38 281 ASN A N 1
ATOM 2293 C CA . ASN A 1 281 ? -10.577 -7.517 14.980 1.00 97.38 281 ASN A CA 1
ATOM 2294 C C . ASN A 1 281 ? -11.017 -7.084 13.574 1.00 97.38 281 ASN A C 1
ATOM 2296 O O . ASN A 1 281 ? -11.558 -7.897 12.821 1.00 97.38 281 ASN A O 1
ATOM 2300 N N . TYR A 1 282 ? -10.753 -5.832 13.210 1.00 97.00 282 TYR A N 1
ATOM 2301 C CA . TYR A 1 282 ? -10.997 -5.268 11.882 1.00 97.00 282 TYR A CA 1
ATOM 2302 C C . TYR A 1 282 ? -9.656 -4.982 11.203 1.00 97.00 282 TYR A C 1
ATOM 2304 O O . TYR A 1 282 ? -9.109 -3.880 11.299 1.00 97.00 282 TYR A O 1
ATOM 2312 N N . PHE A 1 283 ? -9.110 -5.985 10.509 1.00 95.19 283 PHE A N 1
ATOM 2313 C CA . PHE A 1 283 ? -7.770 -5.889 9.923 1.00 95.19 283 PHE A CA 1
ATOM 2314 C C . PHE A 1 283 ? -7.675 -4.781 8.869 1.00 95.19 283 PHE A C 1
ATOM 2316 O O . PHE A 1 283 ? -6.710 -4.025 8.886 1.00 95.19 283 PHE A O 1
ATOM 2323 N N . SER A 1 284 ? -8.695 -4.617 8.018 1.00 94.44 284 SER A N 1
ATOM 2324 C CA . SER A 1 284 ? -8.747 -3.576 6.976 1.00 94.44 284 SER A CA 1
ATOM 2325 C C . SER A 1 284 ? -8.904 -2.149 7.516 1.00 94.44 284 SER A C 1
ATOM 2327 O O . SER A 1 284 ? -8.607 -1.190 6.804 1.00 94.44 284 SER A O 1
ATOM 2329 N N . LEU A 1 285 ? -9.355 -2.002 8.766 1.00 96.00 285 LEU A N 1
ATOM 2330 C CA . LEU A 1 285 ? -9.512 -0.710 9.442 1.00 96.00 285 LEU A CA 1
ATOM 2331 C C . LEU A 1 285 ? -8.344 -0.392 10.387 1.00 96.00 285 LEU A C 1
ATOM 2333 O O . LEU A 1 285 ? -8.274 0.715 10.913 1.00 96.00 285 LEU A O 1
ATOM 2337 N N . GLY A 1 286 ? -7.448 -1.351 10.639 1.00 95.44 286 GLY A N 1
ATOM 2338 C CA . GLY A 1 286 ? -6.381 -1.189 11.624 1.00 95.44 286 GLY A CA 1
ATOM 2339 C C . GLY A 1 286 ? -6.885 -1.075 13.063 1.00 95.44 286 GLY A C 1
ATOM 2340 O O . GLY A 1 286 ? -6.296 -0.351 13.862 1.00 95.44 286 GLY A O 1
ATOM 2341 N N . LEU A 1 287 ? -7.991 -1.749 13.391 1.00 96.25 287 LEU A N 1
ATOM 2342 C CA . LEU A 1 287 ? -8.754 -1.522 14.618 1.00 96.25 287 LEU A CA 1
ATOM 2343 C C . LEU A 1 287 ? -9.079 -2.833 15.338 1.00 96.25 287 LEU A C 1
ATOM 2345 O O . LEU A 1 287 ? -9.576 -3.768 14.712 1.00 96.25 287 LEU A O 1
ATOM 2349 N N . ASP A 1 288 ? -8.923 -2.856 16.662 1.00 97.06 288 ASP A N 1
ATOM 2350 C CA . ASP A 1 288 ? -9.612 -3.826 17.517 1.00 97.06 288 ASP A CA 1
ATOM 2351 C C . ASP A 1 288 ? -10.573 -3.138 18.484 1.00 97.06 288 ASP A C 1
ATOM 2353 O O . ASP A 1 288 ? -10.268 -2.085 19.048 1.00 97.06 288 ASP A O 1
ATOM 2357 N N . ILE A 1 289 ? -11.715 -3.779 18.722 1.00 97.75 289 ILE A N 1
ATOM 2358 C CA . ILE A 1 289 ? -12.731 -3.325 19.672 1.00 97.75 289 ILE A CA 1
ATOM 2359 C C . ILE A 1 289 ? -12.932 -4.415 20.720 1.00 97.75 289 ILE A C 1
ATOM 2361 O O . ILE A 1 289 ? -13.281 -5.541 20.374 1.00 97.75 289 ILE A O 1
ATOM 2365 N N . LEU A 1 290 ? -12.691 -4.089 21.988 1.00 97.06 290 LEU A N 1
ATOM 2366 C CA . LEU A 1 290 ? -12.930 -4.970 23.130 1.00 97.06 290 LEU A CA 1
ATOM 2367 C C . LEU A 1 290 ? -14.337 -4.754 23.673 1.00 97.06 290 LEU A C 1
ATOM 2369 O O . LEU A 1 290 ? -14.701 -3.618 23.986 1.00 97.06 290 LEU A O 1
ATOM 2373 N N . PHE A 1 291 ? -15.054 -5.850 23.875 1.00 96.81 291 PHE A N 1
ATOM 2374 C CA . PHE A 1 291 ? -16.365 -5.870 24.505 1.00 96.81 291 PHE A CA 1
ATOM 2375 C C . PHE A 1 291 ? -16.306 -6.503 25.888 1.00 96.81 291 PHE A C 1
ATOM 2377 O O . PHE A 1 291 ? -15.613 -7.509 26.083 1.00 96.81 291 PHE A O 1
ATOM 2384 N N . ASP A 1 292 ? -17.080 -5.937 26.810 1.00 93.75 292 ASP A N 1
ATOM 2385 C CA . ASP A 1 292 ? -17.322 -6.535 28.118 1.00 93.75 292 ASP A CA 1
ATOM 2386 C C . ASP A 1 292 ? -18.103 -7.842 27.969 1.00 93.75 292 ASP A C 1
ATOM 2388 O O . ASP A 1 292 ? -19.092 -7.925 27.236 1.00 93.75 292 ASP A O 1
ATOM 2392 N N . ALA A 1 293 ? -17.687 -8.880 28.687 1.00 89.38 293 ALA A N 1
ATOM 2393 C CA . ALA A 1 293 ? -18.339 -10.181 28.599 1.00 89.38 293 ALA A CA 1
ATOM 2394 C C . ALA A 1 293 ? -19.733 -10.231 29.251 1.00 89.38 293 ALA A C 1
ATOM 2396 O O . ALA A 1 293 ? -20.470 -11.198 29.035 1.00 89.38 293 ALA A O 1
ATOM 2397 N N . GLN A 1 294 ? -20.076 -9.272 30.117 1.00 89.31 294 GLN A N 1
ATOM 2398 C CA . GLN A 1 294 ? -21.352 -9.242 30.832 1.00 89.31 294 GLN A CA 1
ATOM 2399 C C . GLN A 1 294 ? -22.370 -8.364 30.116 1.00 89.31 294 GLN A C 1
ATOM 2401 O O . GLN A 1 294 ? -23.488 -8.830 29.893 1.00 89.31 294 GLN A O 1
ATOM 2406 N N . THR A 1 295 ? -21.989 -7.135 29.761 1.00 93.75 295 THR A N 1
ATOM 2407 C CA . THR A 1 295 ? -22.884 -6.163 29.121 1.00 93.75 295 THR A CA 1
ATOM 2408 C C . THR A 1 295 ? -22.846 -6.228 27.597 1.00 93.75 295 THR A C 1
ATOM 2410 O O . THR A 1 295 ? -23.797 -5.790 26.961 1.00 93.75 295 THR A O 1
ATOM 2413 N N . HIS A 1 296 ? -21.815 -6.843 26.999 1.00 94.81 296 HIS A N 1
ATOM 2414 C CA . HIS A 1 296 ? -21.590 -6.842 25.547 1.00 94.81 296 HIS A CA 1
ATOM 2415 C C . HIS A 1 296 ? -21.457 -5.426 24.964 1.00 94.81 296 HIS A C 1
ATOM 2417 O O . HIS A 1 296 ? -21.845 -5.165 23.823 1.00 94.81 296 HIS A O 1
ATOM 2423 N N . GLU A 1 297 ? -20.878 -4.521 25.748 1.00 97.38 297 GLU A N 1
ATOM 2424 C CA . GLU A 1 297 ? -20.664 -3.124 25.381 1.00 97.38 297 GLU A CA 1
ATOM 2425 C C . GLU A 1 297 ? -19.180 -2.827 25.160 1.00 97.38 297 GLU A C 1
ATOM 2427 O O . GLU A 1 297 ? -18.297 -3.478 25.732 1.00 97.38 297 GLU A O 1
ATOM 2432 N N . VAL A 1 298 ? -18.894 -1.829 24.325 1.00 97.69 298 VAL A N 1
ATOM 2433 C CA . VAL A 1 298 ? -17.526 -1.426 23.998 1.00 97.69 298 VAL A CA 1
ATOM 2434 C C . VAL A 1 298 ? -16.806 -0.859 25.221 1.00 97.69 298 VAL A C 1
ATOM 2436 O O . VAL A 1 298 ? -17.183 0.178 25.765 1.00 97.69 298 VAL A O 1
ATOM 2439 N N . MET A 1 299 ? -15.686 -1.487 25.583 1.00 95.06 299 MET A N 1
ATOM 2440 C CA . MET A 1 299 ? -14.814 -1.052 26.678 1.00 95.06 299 MET A CA 1
ATOM 2441 C C . MET A 1 299 ? -13.525 -0.382 26.206 1.00 95.06 299 MET A C 1
ATOM 2443 O O . MET A 1 299 ? -12.948 0.438 26.922 1.00 95.06 299 MET A O 1
ATOM 2447 N N . LYS A 1 300 ? -12.995 -0.791 25.049 1.00 95.31 300 LYS A N 1
ATOM 2448 C CA . LYS A 1 300 ? -11.676 -0.349 24.579 1.00 95.31 300 LYS A CA 1
ATOM 2449 C C . LYS A 1 300 ? -11.576 -0.393 23.063 1.00 95.31 300 LYS A C 1
ATOM 2451 O O . LYS A 1 300 ? -11.927 -1.396 22.453 1.00 95.31 300 LYS A O 1
ATOM 2456 N N . PHE A 1 301 ? -10.975 0.650 22.501 1.00 96.25 301 PHE A N 1
ATOM 2457 C CA . PHE A 1 301 ? -10.486 0.680 21.127 1.00 96.25 301 PHE A CA 1
ATOM 2458 C C . PHE A 1 301 ? -8.960 0.536 21.118 1.00 96.25 301 PHE A C 1
ATOM 2460 O O . PHE A 1 301 ? -8.270 1.171 21.918 1.00 96.25 301 PHE A O 1
ATOM 2467 N N . VAL A 1 302 ? -8.433 -0.294 20.221 1.00 95.25 302 VAL A N 1
ATOM 2468 C CA . VAL A 1 302 ? -6.996 -0.446 19.961 1.00 95.25 302 VAL A CA 1
ATOM 2469 C C . VAL A 1 302 ? -6.745 -0.048 18.513 1.00 95.25 302 VAL A C 1
ATOM 2471 O O . VAL A 1 302 ? -7.291 -0.667 17.604 1.00 95.25 302 VAL A O 1
ATOM 2474 N N . LEU A 1 303 ? -5.950 1.002 18.311 1.00 94.81 303 LEU A N 1
ATOM 2475 C CA . LEU A 1 303 ? -5.622 1.542 16.992 1.00 94.81 303 LEU A CA 1
ATOM 2476 C C . LEU A 1 303 ? -4.213 1.088 16.605 1.00 94.81 303 LEU A C 1
ATOM 2478 O O . LEU A 1 303 ? -3.261 1.359 17.338 1.00 94.81 303 LEU A O 1
ATOM 2482 N N . HIS A 1 304 ? -4.075 0.410 15.468 1.00 93.44 304 HIS A N 1
ATOM 2483 C CA . HIS A 1 304 ? -2.807 -0.162 15.010 1.00 93.44 304 HIS A CA 1
ATOM 2484 C C . HIS A 1 304 ? -2.109 0.755 14.008 1.00 93.44 304 HIS A C 1
ATOM 2486 O O . HIS A 1 304 ? -2.673 1.137 12.985 1.00 93.44 304 HIS A O 1
ATOM 2492 N N . THR A 1 305 ? -0.848 1.086 14.274 1.00 89.88 305 THR A N 1
ATOM 2493 C CA . THR A 1 305 ? 0.006 1.914 13.405 1.00 89.88 305 THR A CA 1
ATOM 2494 C C . THR A 1 305 ? 0.686 1.121 12.292 1.00 89.88 305 THR A C 1
ATOM 2496 O O . THR A 1 305 ? 1.234 1.731 11.372 1.00 89.88 305 THR A O 1
ATOM 2499 N N . ASN A 1 306 ? 0.653 -0.214 12.374 1.00 91.56 306 ASN A N 1
ATOM 2500 C CA . ASN A 1 306 ? 1.275 -1.155 11.443 1.00 91.56 306 ASN A CA 1
ATOM 2501 C C . ASN A 1 306 ? 2.741 -0.802 11.138 1.00 91.56 306 ASN A C 1
ATOM 2503 O O . ASN A 1 306 ? 3.143 -0.757 9.975 1.00 91.56 306 ASN A O 1
ATOM 2507 N N . GLN A 1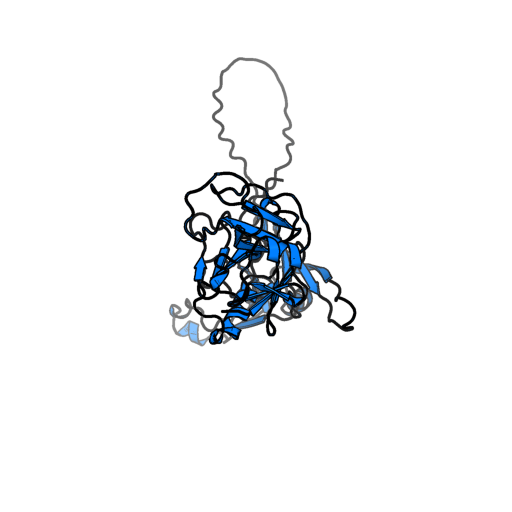 307 ? 3.542 -0.474 12.156 1.00 89.06 307 GLN A N 1
ATOM 2508 C CA . GLN A 1 307 ? 4.944 -0.129 11.915 1.00 89.06 307 GLN A CA 1
ATOM 2509 C C . GLN A 1 307 ? 5.791 -1.386 11.706 1.00 89.06 307 GLN A C 1
ATOM 2511 O O . GLN A 1 307 ? 5.624 -2.364 12.438 1.00 89.06 307 GLN A O 1
ATOM 2516 N N . PRO A 1 308 ? 6.726 -1.378 10.741 1.00 89.50 308 PRO A N 1
ATOM 2517 C CA . PRO A 1 308 ? 7.774 -2.386 10.679 1.00 89.50 308 PRO A CA 1
ATOM 2518 C C . PRO A 1 308 ? 8.460 -2.584 12.037 1.00 89.50 308 PRO A C 1
ATOM 2520 O O . PRO A 1 308 ? 8.739 -1.619 12.743 1.00 89.50 308 PRO A O 1
ATOM 2523 N N . GLY A 1 309 ? 8.716 -3.840 12.404 1.00 85.81 309 GLY A N 1
ATOM 2524 C CA . GLY A 1 309 ? 9.304 -4.208 13.697 1.00 85.81 309 GLY A CA 1
ATOM 2525 C C . GLY A 1 309 ? 8.284 -4.474 14.812 1.00 85.81 309 GLY A C 1
ATOM 2526 O O . GLY A 1 309 ? 8.617 -5.152 15.784 1.00 85.81 309 GLY A O 1
ATOM 2527 N N . GLU A 1 310 ? 7.029 -4.032 14.674 1.00 86.50 310 GLU A N 1
ATOM 2528 C CA . GLU A 1 310 ? 5.952 -4.440 15.584 1.00 86.50 310 GLU A CA 1
ATOM 2529 C C . GLU A 1 310 ? 5.557 -5.905 15.336 1.00 86.50 310 GLU A C 1
ATOM 2531 O O . GLU A 1 310 ? 5.505 -6.375 14.201 1.00 86.50 310 GLU A O 1
ATOM 2536 N N . TYR A 1 311 ? 5.212 -6.639 16.399 1.00 85.50 311 TYR A N 1
ATOM 2537 C CA . TYR A 1 311 ? 4.794 -8.046 16.291 1.00 85.50 311 TYR A CA 1
ATOM 2538 C C . TYR A 1 311 ? 3.563 -8.240 15.389 1.00 85.50 311 TYR A C 1
ATOM 2540 O O . TYR A 1 311 ? 3.425 -9.261 14.721 1.00 85.50 311 TYR A O 1
ATOM 2548 N N . THR A 1 312 ? 2.662 -7.259 15.373 1.00 87.94 312 THR A N 1
ATOM 2549 C CA . THR A 1 312 ? 1.433 -7.266 14.573 1.00 87.94 312 THR A CA 1
ATOM 2550 C C . THR A 1 312 ? 1.625 -6.687 13.171 1.00 87.94 312 THR A C 1
ATOM 2552 O O . THR A 1 312 ? 0.641 -6.575 12.433 1.00 87.94 312 THR A O 1
ATOM 2555 N N . PHE A 1 313 ? 2.860 -6.345 12.778 1.00 90.00 313 PHE A N 1
ATOM 2556 C CA . PHE A 1 313 ? 3.151 -5.845 11.439 1.00 90.00 313 PHE A CA 1
ATOM 2557 C C . PHE A 1 313 ? 2.597 -6.794 10.376 1.00 90.00 313 PHE A C 1
ATOM 2559 O O . PHE A 1 313 ? 2.691 -8.020 10.488 1.00 90.00 313 PHE A O 1
ATOM 2566 N N . ASN A 1 314 ? 1.999 -6.213 9.340 1.00 91.25 314 ASN A N 1
ATOM 2567 C CA . ASN A 1 314 ? 1.385 -6.918 8.222 1.00 91.25 314 ASN A CA 1
ATOM 2568 C C . ASN A 1 314 ? 0.150 -7.774 8.581 1.00 91.25 314 ASN A C 1
ATOM 2570 O O . ASN A 1 314 ? -0.376 -8.493 7.732 1.00 91.25 314 ASN A O 1
ATOM 2574 N N . THR A 1 315 ? -0.327 -7.717 9.828 1.00 92.50 315 THR A N 1
ATOM 2575 C CA . THR A 1 315 ? -1.624 -8.300 10.214 1.00 92.50 315 THR A CA 1
ATOM 2576 C C . THR A 1 315 ? -2.751 -7.296 9.982 1.00 92.50 315 THR A C 1
ATOM 2578 O O . THR A 1 315 ? -3.833 -7.667 9.529 1.00 92.50 315 THR A O 1
ATOM 2581 N N . TYR A 1 316 ? -2.481 -6.023 10.267 1.00 93.75 316 TYR A N 1
ATOM 2582 C CA . TYR A 1 316 ? -3.434 -4.926 10.184 1.00 93.75 316 TYR A CA 1
ATOM 2583 C C . TYR A 1 316 ? -3.018 -3.924 9.116 1.00 93.75 316 TYR A C 1
ATOM 2585 O O . TYR A 1 316 ? -1.833 -3.677 8.907 1.00 93.75 316 TYR A O 1
ATOM 2593 N N . TYR A 1 317 ? -4.006 -3.264 8.529 1.00 93.38 317 TYR A N 1
ATOM 2594 C CA . TYR A 1 317 ? -3.792 -2.012 7.827 1.00 93.38 317 TYR A CA 1
ATOM 2595 C C . TYR A 1 317 ? -3.432 -0.935 8.839 1.00 93.38 317 TYR A C 1
ATOM 2597 O O . TYR A 1 317 ? -3.825 -0.990 10.006 1.00 93.38 317 TYR A O 1
ATOM 2605 N N . ARG A 1 318 ? -2.696 0.077 8.389 1.00 92.19 318 ARG A N 1
ATOM 2606 C CA . ARG A 1 318 ? -2.431 1.237 9.228 1.00 92.19 318 ARG A CA 1
ATOM 2607 C C . ARG A 1 318 ? -3.722 2.010 9.483 1.00 92.19 318 ARG A C 1
ATOM 2609 O O . ARG A 1 318 ? -4.378 2.462 8.549 1.00 92.19 318 ARG A O 1
ATOM 2616 N N . CYS A 1 319 ? -4.032 2.224 10.754 1.00 93.31 319 CYS A N 1
ATOM 2617 C CA . CYS A 1 319 ? -5.079 3.134 11.180 1.00 93.31 319 CYS A CA 1
ATOM 2618 C C . CYS A 1 319 ? -4.569 4.579 11.106 1.00 93.31 319 CYS A C 1
ATOM 2620 O O . CYS A 1 319 ? -3.682 4.974 11.865 1.00 93.31 319 CYS A O 1
ATOM 2622 N N . LEU A 1 320 ? -5.140 5.382 10.206 1.00 91.12 320 LEU A N 1
ATOM 2623 C CA . LEU A 1 320 ? -4.820 6.805 10.047 1.00 91.12 320 LEU A CA 1
ATOM 2624 C C . LEU A 1 320 ? -5.620 7.646 11.047 1.00 91.12 320 LEU A C 1
ATOM 2626 O O . LEU A 1 320 ? -6.603 8.294 10.686 1.00 91.12 320 LEU A O 1
ATOM 2630 N N . PHE A 1 321 ? -5.233 7.572 12.322 1.00 92.12 321 PHE A N 1
ATOM 2631 C CA . PHE A 1 321 ? -5.942 8.257 13.397 1.00 92.12 321 PHE A CA 1
ATOM 2632 C C . PHE A 1 321 ? -5.368 9.634 13.742 1.00 92.12 321 PHE A C 1
ATOM 2634 O O . PHE A 1 321 ? -4.166 9.887 13.635 1.00 92.12 321 PHE A O 1
ATOM 2641 N N . GLU A 1 322 ? -6.246 10.499 14.238 1.00 91.00 322 GLU A N 1
ATOM 2642 C CA . GLU A 1 322 ? -5.943 11.854 14.672 1.00 91.00 322 GLU A CA 1
ATOM 2643 C C . GLU A 1 322 ? -6.466 12.085 16.086 1.00 91.00 322 GLU A C 1
ATOM 2645 O O . GLU A 1 322 ? -7.649 11.892 16.367 1.00 91.00 322 GLU A O 1
ATOM 2650 N N . ILE A 1 323 ? -5.577 12.504 16.986 1.00 87.31 323 ILE A N 1
ATOM 2651 C CA . ILE A 1 323 ? -5.905 12.792 18.382 1.00 87.31 323 ILE A CA 1
ATOM 2652 C C . ILE A 1 323 ? -5.610 14.271 18.652 1.00 87.31 323 ILE A C 1
ATOM 2654 O O . ILE A 1 323 ? -4.450 14.674 18.561 1.00 87.31 323 ILE A O 1
ATOM 2658 N N . PRO A 1 324 ? -6.599 15.100 19.025 1.00 81.69 324 PRO A N 1
ATOM 2659 C CA . PRO A 1 324 ? -6.351 16.474 19.436 1.00 81.69 324 PRO A CA 1
ATOM 2660 C C . PRO A 1 324 ? -5.541 16.480 20.738 1.00 81.69 324 PRO A C 1
ATOM 2662 O O . PRO A 1 324 ? -5.912 15.826 21.720 1.00 81.69 324 PRO A O 1
ATOM 2665 N N . ILE A 1 325 ? -4.429 17.219 20.752 1.00 75.19 325 ILE A N 1
ATOM 2666 C CA . ILE A 1 325 ? -3.614 17.438 21.949 1.00 75.19 325 ILE A CA 1
ATOM 2667 C C . ILE A 1 325 ? -3.738 18.912 22.355 1.00 75.19 325 ILE A C 1
ATOM 2669 O O . ILE A 1 325 ? -3.341 19.793 21.589 1.00 75.19 325 ILE A O 1
ATOM 2673 N N . PRO A 1 326 ? -4.250 19.215 23.562 1.00 67.38 326 PRO A N 1
ATOM 2674 C CA . PRO A 1 326 ? -4.253 20.579 24.069 1.00 67.38 326 PRO A CA 1
ATOM 2675 C C . PRO A 1 326 ? -2.815 21.020 24.372 1.00 67.38 326 PRO A C 1
ATOM 2677 O O . PRO A 1 326 ? -2.120 20.397 25.176 1.00 67.38 326 PRO A O 1
ATOM 2680 N N . ILE A 1 327 ? -2.361 22.106 23.744 1.00 62.53 327 ILE A N 1
ATOM 2681 C CA . ILE A 1 327 ? -1.081 22.732 24.086 1.00 62.53 327 ILE A CA 1
ATOM 2682 C C . ILE A 1 327 ? -1.339 23.704 25.225 1.00 62.53 327 ILE A C 1
ATOM 2684 O O . ILE A 1 327 ? -1.932 24.764 25.035 1.00 62.53 327 ILE A O 1
ATOM 2688 N N . VAL A 1 328 ? -0.853 23.372 26.414 1.00 57.25 328 VAL A N 1
ATOM 2689 C CA . VAL A 1 328 ? -0.707 24.374 27.467 1.00 57.25 328 VAL A CA 1
ATOM 2690 C C . VAL A 1 328 ? 0.563 25.155 27.140 1.00 57.25 328 VAL A C 1
ATOM 2692 O O . VAL A 1 328 ? 1.661 24.610 27.252 1.00 57.25 328 VAL A O 1
ATOM 2695 N N . LYS A 1 329 ? 0.444 26.415 26.699 1.00 48.75 329 LYS A N 1
ATOM 2696 C CA . LYS A 1 329 ? 1.609 27.308 26.599 1.00 48.75 329 LYS A CA 1
ATOM 2697 C C . LYS A 1 329 ? 2.198 27.448 28.004 1.00 48.75 329 LYS A C 1
ATOM 2699 O O . LYS A 1 329 ? 1.594 28.074 28.870 1.00 48.75 329 LYS A O 1
ATOM 2704 N N . SER A 1 330 ? 3.357 26.844 28.260 1.00 42.59 330 SER A N 1
ATOM 2705 C CA . SER A 1 330 ? 4.093 27.099 29.494 1.00 42.59 330 SER A CA 1
ATOM 2706 C C . SER A 1 330 ? 4.662 28.512 29.419 1.00 42.59 330 SER A C 1
ATOM 2708 O O . SER A 1 330 ? 5.620 28.755 28.687 1.00 42.59 330 SER A O 1
ATOM 2710 N N . SER A 1 331 ? 4.085 29.445 30.169 1.00 43.75 331 SER A N 1
ATOM 2711 C CA . SER A 1 331 ? 4.650 30.772 30.412 1.00 43.75 331 SER A CA 1
ATOM 2712 C C . SER A 1 331 ? 5.942 30.641 31.231 1.00 43.75 331 SER A C 1
ATOM 2714 O O . SER A 1 331 ? 5.944 30.778 32.453 1.00 43.75 331 SER A O 1
ATOM 2716 N N . LYS A 1 332 ? 7.041 30.299 30.560 1.00 41.03 332 LYS A N 1
ATOM 2717 C CA . LYS A 1 332 ? 8.416 30.464 31.042 1.00 41.03 332 LYS A CA 1
ATOM 2718 C C . LYS A 1 332 ? 9.288 30.947 29.886 1.00 41.03 332 LYS A C 1
ATOM 2720 O O . LYS A 1 332 ? 10.273 30.314 29.527 1.00 41.03 332 LYS A O 1
ATOM 2725 N N . GLU A 1 333 ? 8.906 32.072 29.295 1.00 36.78 333 GLU A N 1
ATOM 2726 C CA . GLU A 1 333 ? 9.898 32.944 28.677 1.00 36.78 333 GLU A CA 1
ATOM 2727 C C . GLU A 1 333 ? 10.460 33.826 29.790 1.00 36.78 333 GLU A C 1
ATOM 2729 O O . GLU A 1 333 ? 9.715 34.474 30.523 1.00 36.78 333 GLU A O 1
ATOM 2734 N N . ASN A 1 334 ? 11.779 33.768 29.967 1.00 34.38 334 ASN A N 1
ATOM 2735 C CA . ASN A 1 334 ? 12.522 34.632 30.871 1.00 34.38 334 ASN A CA 1
ATOM 2736 C C . ASN A 1 334 ? 12.309 36.092 30.455 1.00 34.38 334 ASN A C 1
ATOM 2738 O O . ASN A 1 334 ? 13.007 36.605 29.580 1.00 34.38 334 ASN A O 1
ATOM 2742 N N . THR A 1 335 ? 11.375 36.775 31.107 1.00 32.44 335 THR A N 1
ATOM 2743 C CA . THR A 1 335 ? 11.307 38.231 31.089 1.00 32.44 335 THR A CA 1
ATOM 2744 C C . THR A 1 335 ? 12.509 38.752 31.873 1.00 32.44 335 THR A C 1
ATOM 2746 O O . THR A 1 335 ? 12.504 38.793 33.103 1.00 32.44 335 THR A O 1
ATOM 2749 N N . HIS A 1 336 ? 13.571 39.147 31.168 1.00 31.52 336 HIS A N 1
ATOM 2750 C CA . HIS A 1 336 ? 14.492 40.140 31.706 1.00 31.52 336 HIS A CA 1
ATOM 2751 C C . HIS A 1 336 ? 13.695 41.436 31.871 1.00 31.52 336 HIS A C 1
ATOM 2753 O O . HIS A 1 336 ? 13.419 42.147 30.908 1.00 31.52 336 HIS A O 1
ATOM 2759 N N . VAL A 1 337 ? 13.256 41.687 33.103 1.00 31.95 337 VAL A N 1
ATOM 2760 C CA . VAL A 1 337 ? 12.607 42.928 33.511 1.00 31.95 337 VAL A CA 1
ATOM 2761 C C . VAL A 1 337 ? 13.666 44.031 33.485 1.00 31.95 337 VAL A C 1
ATOM 2763 O O . VAL A 1 337 ? 14.476 44.131 34.403 1.00 31.95 337 VAL A O 1
ATOM 2766 N N . ASN A 1 338 ? 13.660 44.860 32.441 1.00 28.67 338 ASN A N 1
ATOM 2767 C CA . ASN A 1 338 ? 14.140 46.231 32.566 1.00 28.67 338 ASN A CA 1
ATOM 2768 C C . ASN A 1 338 ? 12.976 47.054 33.115 1.00 28.67 338 ASN A C 1
ATOM 2770 O O . ASN A 1 338 ? 11.941 47.203 32.470 1.00 28.67 338 ASN A O 1
ATOM 2774 N N . VAL A 1 339 ? 13.142 47.511 34.352 1.00 32.12 339 VAL A N 1
ATOM 2775 C CA . VAL A 1 339 ? 12.235 48.443 35.016 1.00 32.12 339 VAL A CA 1
ATOM 2776 C C . VAL A 1 339 ? 12.452 49.818 34.400 1.00 32.12 339 VAL A C 1
ATOM 2778 O O . VAL A 1 339 ? 13.471 50.433 34.685 1.00 32.12 339 VAL A O 1
ATOM 2781 N N . GLU A 1 340 ? 11.488 50.311 33.628 1.00 29.23 340 GLU A N 1
ATOM 2782 C CA . GLU A 1 340 ? 11.206 51.745 33.533 1.00 29.23 340 GLU A CA 1
ATOM 2783 C C . GLU A 1 340 ? 9.689 51.973 33.546 1.00 29.23 340 GLU A C 1
ATOM 2785 O O . GLU A 1 340 ? 8.887 51.132 33.144 1.00 29.23 340 GLU A O 1
ATOM 2790 N N . THR A 1 341 ? 9.337 53.087 34.167 1.00 34.22 341 THR A N 1
ATOM 2791 C CA . THR A 1 341 ? 8.059 53.482 34.757 1.00 34.22 341 THR A CA 1
ATOM 2792 C C . THR A 1 341 ? 6.999 53.976 33.766 1.00 34.22 341 THR A C 1
ATOM 2794 O O . THR A 1 341 ? 7.321 54.448 32.682 1.00 34.22 341 THR A O 1
ATOM 2797 N N . ASP A 1 342 ? 5.758 53.985 34.270 1.00 29.69 342 ASP A N 1
ATOM 2798 C CA . ASP A 1 342 ? 4.541 54.675 33.808 1.00 29.69 342 ASP A CA 1
ATOM 2799 C C . ASP A 1 342 ? 3.704 54.079 32.663 1.00 29.69 342 ASP A C 1
ATOM 2801 O O . ASP A 1 342 ? 4.163 53.835 31.553 1.00 29.69 342 ASP A O 1
ATOM 2805 N N . GLY A 1 343 ? 2.395 53.966 32.937 1.00 27.91 343 GLY A N 1
ATOM 2806 C CA . GLY A 1 343 ? 1.347 53.906 31.915 1.00 27.91 343 GLY A CA 1
ATOM 2807 C C . GLY A 1 343 ? 0.338 52.769 32.075 1.00 27.91 343 GLY A C 1
ATOM 2808 O O . GLY A 1 343 ? 0.622 51.609 31.805 1.00 27.91 343 GLY A O 1
ATOM 2809 N N . THR A 1 344 ? -0.888 53.117 32.456 1.00 36.97 344 THR A N 1
ATOM 2810 C CA . THR A 1 344 ? -2.085 52.265 32.433 1.00 36.97 344 THR A CA 1
ATOM 2811 C C . THR A 1 344 ? -2.390 51.694 31.043 1.00 36.97 344 THR A C 1
ATOM 2813 O O . THR A 1 344 ? -2.628 52.467 30.118 1.00 36.97 344 THR A O 1
ATOM 2816 N N . ALA A 1 345 ? -2.521 50.367 30.920 1.00 28.45 345 ALA A N 1
ATOM 2817 C CA . ALA A 1 345 ? -3.257 49.726 29.826 1.00 28.45 345 ALA A CA 1
ATOM 2818 C C . ALA A 1 345 ? -3.779 48.334 30.227 1.00 28.45 345 ALA A C 1
ATOM 2820 O O . ALA A 1 345 ? -3.026 47.407 30.512 1.00 28.45 345 ALA A O 1
ATOM 2821 N N . SER A 1 346 ? -5.102 48.202 30.225 1.00 37.44 346 SER A N 1
ATOM 2822 C CA . SER A 1 346 ? -5.841 46.943 30.202 1.00 37.44 346 SER A CA 1
ATOM 2823 C C . SER A 1 346 ? -5.602 46.217 28.874 1.00 37.44 346 SER A C 1
ATOM 2825 O O . SER A 1 346 ? -5.893 46.791 27.824 1.00 37.44 346 SER A O 1
ATOM 2827 N N . VAL A 1 347 ? -5.157 44.958 28.898 1.00 31.92 347 VAL A N 1
ATOM 2828 C CA . VAL A 1 347 ? -5.149 44.093 27.708 1.00 31.92 347 VAL A CA 1
ATOM 2829 C C . VAL A 1 347 ? -5.933 42.821 28.023 1.00 31.92 347 VAL A C 1
ATOM 2831 O O . VAL A 1 347 ? -5.489 41.956 28.772 1.00 31.92 347 VAL A O 1
ATOM 2834 N N . THR A 1 348 ? -7.147 42.740 27.481 1.00 32.16 348 THR A N 1
ATOM 2835 C CA . THR A 1 348 ? -7.920 41.502 27.361 1.00 32.16 348 THR A CA 1
ATOM 2836 C C . THR A 1 348 ? -7.266 40.631 26.294 1.00 32.16 348 THR A C 1
ATOM 2838 O O . THR A 1 348 ? -7.385 40.926 25.105 1.00 32.16 348 THR A O 1
ATOM 2841 N N . ASP A 1 349 ? -6.571 39.578 26.711 1.00 30.95 349 ASP A N 1
ATOM 2842 C CA . ASP A 1 349 ? -5.864 38.674 25.806 1.00 30.95 349 ASP A CA 1
ATOM 2843 C C . ASP A 1 349 ? -6.816 37.566 25.311 1.00 30.95 349 ASP A C 1
ATOM 2845 O O . ASP A 1 349 ? -6.864 36.454 25.834 1.00 30.95 349 ASP A O 1
ATOM 2849 N N . ASN A 1 350 ? -7.647 37.900 24.318 1.00 36.91 350 ASN A N 1
ATOM 2850 C CA . ASN A 1 350 ? -8.431 36.932 23.546 1.00 36.91 350 ASN A CA 1
ATOM 2851 C C . ASN A 1 350 ? -7.589 36.454 22.353 1.00 36.91 350 ASN A C 1
ATOM 2853 O O . ASN A 1 350 ? -7.765 36.931 21.232 1.00 36.91 350 ASN A O 1
ATOM 2857 N N . SER A 1 351 ? -6.682 35.502 22.581 1.00 39.47 351 SER A N 1
ATOM 2858 C CA . SER A 1 351 ? -6.092 34.714 21.491 1.00 39.47 351 SER A CA 1
ATOM 2859 C C . SER A 1 351 ? -6.770 33.336 21.425 1.00 39.47 351 SER A C 1
ATOM 2861 O O . SER A 1 351 ? -6.963 32.700 22.464 1.00 39.47 351 SER A O 1
ATOM 2863 N N . PRO A 1 352 ? -7.200 32.856 20.241 1.00 41.84 352 PRO A N 1
ATOM 2864 C CA . PRO A 1 352 ? -7.797 31.533 20.118 1.00 41.84 352 PRO A CA 1
ATOM 2865 C C . PRO A 1 352 ? -6.746 30.465 20.443 1.00 41.84 352 PRO A C 1
ATOM 2867 O O . PRO A 1 352 ? -5.642 30.482 19.901 1.00 41.84 352 PRO A O 1
ATOM 2870 N N . ASN A 1 353 ? -7.092 29.534 21.336 1.00 44.44 353 ASN A N 1
ATOM 2871 C CA . ASN A 1 353 ? -6.254 28.380 21.659 1.00 44.44 353 ASN A CA 1
ATOM 2872 C C . ASN A 1 353 ? -5.968 27.569 20.383 1.00 44.44 353 ASN A C 1
ATOM 2874 O O . ASN A 1 353 ? -6.848 26.890 19.854 1.00 44.44 353 ASN A O 1
ATOM 2878 N N . GLU A 1 354 ? -4.730 27.636 19.895 1.00 49.12 354 GLU A N 1
ATOM 2879 C CA . GLU A 1 354 ? -4.242 26.841 18.769 1.00 49.12 354 GLU A CA 1
ATOM 2880 C C . GLU A 1 354 ? -4.294 25.352 19.154 1.00 49.12 354 GLU A C 1
ATOM 2882 O O . GLU A 1 354 ? -3.558 24.884 20.027 1.00 49.12 354 GLU A O 1
ATOM 2887 N N . THR A 1 355 ? -5.215 24.603 18.548 1.00 52.44 355 THR A N 1
ATOM 2888 C CA . THR A 1 355 ? -5.373 23.166 18.803 1.00 52.44 355 THR A CA 1
ATOM 2889 C C . THR A 1 355 ? -4.524 22.399 17.794 1.00 52.44 355 THR A C 1
ATOM 2891 O O . THR A 1 355 ? -4.844 22.398 16.609 1.00 52.44 355 THR A O 1
ATOM 2894 N N . LYS A 1 356 ? -3.449 21.735 18.242 1.00 57.47 356 LYS A N 1
ATOM 2895 C CA . LYS A 1 356 ? -2.672 20.822 17.386 1.00 57.47 356 LYS A CA 1
ATOM 2896 C C . LYS A 1 356 ? -3.208 19.402 17.506 1.00 57.47 356 LYS A C 1
ATOM 2898 O O . LYS A 1 356 ? -3.582 18.945 18.586 1.00 57.47 356 LYS A O 1
ATOM 2903 N N . TYR A 1 357 ? -3.201 18.685 16.392 1.00 52.47 357 TYR A N 1
ATOM 2904 C CA . TYR A 1 357 ? -3.563 17.273 16.343 1.00 52.47 357 TYR A CA 1
ATOM 2905 C C . TYR A 1 357 ? -2.295 16.433 16.275 1.00 52.47 357 TYR A C 1
ATOM 2907 O O . TYR A 1 357 ? -1.407 16.711 15.472 1.00 52.47 357 TYR A O 1
ATOM 2915 N N . LEU A 1 358 ? -2.221 15.388 17.092 1.00 56.84 358 LEU A N 1
ATOM 2916 C CA . LEU A 1 358 ? -1.347 14.253 16.849 1.00 56.84 358 LEU A CA 1
ATOM 2917 C C . LEU A 1 358 ? -2.006 13.401 15.765 1.00 56.84 358 LEU A C 1
ATOM 2919 O O . LEU A 1 358 ? -2.858 12.564 16.058 1.00 56.84 358 LEU A O 1
ATOM 2923 N N . VAL A 1 359 ? -1.633 13.636 14.512 1.00 58.84 359 VAL A N 1
ATOM 2924 C CA . VAL A 1 359 ? -1.840 12.653 13.446 1.00 58.84 359 VAL A CA 1
ATOM 2925 C C . VAL A 1 359 ? -0.703 11.665 13.609 1.00 58.84 359 VAL A C 1
ATOM 2927 O O . VAL A 1 359 ? 0.438 12.091 13.726 1.00 58.84 359 VAL A O 1
ATOM 2930 N N . THR A 1 360 ? -0.934 10.360 13.689 1.00 55.56 360 THR A N 1
ATOM 2931 C CA . THR A 1 360 ? 0.210 9.449 13.828 1.00 55.56 360 THR A CA 1
ATOM 2932 C C . THR A 1 360 ? 0.995 9.364 12.513 1.00 55.56 360 THR A C 1
ATOM 2934 O O . THR A 1 360 ? 0.532 8.695 11.586 1.00 55.56 360 THR A O 1
ATOM 2937 N N . PRO A 1 361 ? 2.197 9.978 12.399 1.00 49.69 361 PRO A N 1
ATOM 2938 C CA . PRO A 1 361 ? 3.028 10.572 13.459 1.00 49.69 361 PRO A CA 1
ATOM 2939 C C . PRO A 1 361 ? 3.322 12.079 13.294 1.00 49.69 361 PRO A C 1
ATOM 2941 O O . PRO A 1 361 ? 4.164 12.602 14.018 1.00 49.69 361 PRO A O 1
ATOM 2944 N N . PHE A 1 362 ? 2.673 12.791 12.368 1.00 46.56 362 PHE A N 1
ATOM 2945 C CA . PHE A 1 362 ? 2.819 14.239 12.254 1.00 46.56 362 PHE A CA 1
ATOM 2946 C C . PHE A 1 362 ? 1.896 15.025 13.192 1.00 46.56 362 PHE A C 1
ATOM 2948 O O . PHE A 1 362 ? 0.672 14.924 13.151 1.00 46.56 362 PHE A O 1
ATOM 2955 N N . SER A 1 363 ? 2.482 15.943 13.956 1.00 41.38 363 SER A N 1
ATOM 2956 C CA . SER A 1 363 ? 1.746 17.121 14.393 1.00 41.38 363 SER A CA 1
ATOM 2957 C C . SER A 1 363 ? 1.452 17.978 13.163 1.00 41.38 363 SER A C 1
ATOM 2959 O O . SER A 1 363 ? 2.346 18.595 12.585 1.00 41.38 363 SER A O 1
ATOM 2961 N N . LYS A 1 364 ? 0.197 18.006 12.712 1.00 37.75 364 LYS A N 1
ATOM 2962 C CA . LYS A 1 364 ? -0.202 18.981 11.695 1.00 37.75 364 LYS A CA 1
ATOM 2963 C C . LYS A 1 364 ? -0.362 20.317 12.418 1.00 37.75 364 LYS A C 1
ATOM 2965 O O . LYS A 1 364 ? -1.248 20.459 13.260 1.00 37.75 364 LYS A O 1
ATOM 2970 N N . VAL A 1 365 ? 0.543 21.259 12.159 1.00 36.56 365 VAL A N 1
ATOM 2971 C CA . VAL A 1 365 ? 0.315 22.670 12.493 1.00 36.56 365 VAL A CA 1
ATOM 2972 C C . VAL A 1 365 ? -0.660 23.178 11.435 1.00 36.56 365 VAL A C 1
ATOM 2974 O O . VAL A 1 365 ? -0.350 23.108 10.245 1.00 36.56 365 VAL A O 1
ATOM 2977 N N . SER A 1 366 ? -1.872 23.530 11.860 1.00 35.09 366 SER A N 1
ATOM 2978 C CA . SER A 1 366 ? -2.912 24.121 11.011 1.00 35.09 366 SER A CA 1
ATOM 2979 C C . SER A 1 366 ? -2.634 25.586 10.739 1.00 35.09 366 SER A C 1
ATOM 2981 O O . SER A 1 366 ? -2.313 26.271 11.737 1.00 35.09 366 SER A O 1
#